Protein AF-A0A1V6NKF8-F1 (afdb_monomer_lite)

Radius of gyration: 18.72 Å; chains: 1; bounding box: 40×49×53 Å

Secondary structure (DSSP, 8-state):
--SSSEEEE-SS--SSPPSEETTEEEEEE-TT----------TTEETTSPPS-TT----TT-PPPHHHHHHHHHHHTTT--EEEEEE-SSEEEEEE-TTSS----TT-EESEETTEEEEEE-SSS-GGGGG-------PPP-PPPPPP-EEPPGGGPPTT-EEEEEETTTEEEEEEEEEEEEE---SS-S---GGGSEEEEEEEEES--HHHHHHSTT-EEEETTT-EEEEE--EE-SSEEEEE--HHHHHTT----

pLDDT: mean 80.47, std 14.4, range [32.38, 97.94]

Structure (mmCIF, N/CA/C/O backbone):
data_AF-A0A1V6NKF8-F1
#
_entry.id   AF-A0A1V6NKF8-F1
#
loop_
_atom_site.group_PDB
_atom_site.id
_atom_site.type_symbol
_atom_site.label_atom_id
_atom_site.label_alt_id
_atom_site.label_comp_id
_atom_site.label_asym_id
_atom_site.label_entity_id
_atom_site.label_seq_id
_atom_site.pdbx_PDB_ins_code
_atom_site.Cartn_x
_atom_site.Cartn_y
_atom_site.Cartn_z
_atom_site.occupancy
_atom_site.B_iso_or_equiv
_atom_site.auth_seq_id
_atom_site.auth_comp_id
_atom_site.auth_asym_id
_atom_site.auth_atom_id
_atom_site.pdbx_PDB_model_num
ATOM 1 N N . MET A 1 1 ? -0.397 16.049 -2.433 1.00 48.12 1 MET A N 1
ATOM 2 C CA . MET A 1 1 ? -1.574 15.558 -1.706 1.00 48.12 1 MET A CA 1
ATOM 3 C C . MET A 1 1 ? -2.174 14.403 -2.475 1.00 48.12 1 MET A C 1
ATOM 5 O O . MET A 1 1 ? -2.724 14.597 -3.555 1.00 48.12 1 MET A O 1
ATOM 9 N N . ALA A 1 2 ? -2.016 13.206 -1.923 1.00 54.78 2 ALA A N 1
ATOM 10 C CA . ALA A 1 2 ? -2.443 11.909 -2.429 1.00 54.78 2 ALA A CA 1
ATOM 11 C C . ALA A 1 2 ? -3.977 11.773 -2.502 1.00 54.78 2 ALA A C 1
ATOM 13 O O . ALA A 1 2 ? -4.488 10.791 -3.045 1.00 54.78 2 ALA A O 1
ATOM 14 N N . GLY A 1 3 ? -4.702 12.785 -2.009 1.00 64.25 3 GLY A N 1
ATOM 15 C CA . GLY A 1 3 ? -6.136 12.978 -2.209 1.00 64.25 3 GLY A CA 1
ATOM 16 C C . GLY A 1 3 ? -7.023 12.109 -1.323 1.00 64.25 3 GLY A C 1
ATOM 17 O O . GLY A 1 3 ? -8.233 12.142 -1.497 1.00 64.25 3 GLY A O 1
ATOM 18 N N . TRP A 1 4 ? -6.444 11.344 -0.391 1.00 72.50 4 TRP A N 1
ATOM 19 C CA . TRP A 1 4 ? -7.178 10.387 0.443 1.00 72.50 4 TRP A CA 1
ATOM 20 C C . TRP A 1 4 ? -7.442 10.876 1.877 1.00 72.50 4 TRP A C 1
ATOM 22 O O . TRP A 1 4 ? -8.299 10.319 2.550 1.00 72.50 4 TRP A O 1
ATOM 32 N N . TYR A 1 5 ? -6.787 11.954 2.319 1.00 75.38 5 TYR A N 1
ATOM 33 C CA . TYR A 1 5 ? -7.021 12.609 3.611 1.00 75.38 5 TYR A CA 1
ATOM 34 C C . TYR A 1 5 ? -6.987 14.137 3.472 1.00 75.38 5 TYR A C 1
ATOM 36 O O . TYR A 1 5 ? -6.452 14.676 2.498 1.00 75.38 5 TYR A O 1
ATOM 44 N N . LEU A 1 6 ? -7.574 14.828 4.445 1.00 77.06 6 LEU A N 1
ATOM 45 C CA . LEU A 1 6 ? -7.495 16.271 4.633 1.00 77.06 6 LEU A CA 1
ATOM 46 C C . LEU A 1 6 ? -6.369 16.578 5.614 1.00 77.06 6 LEU A C 1
ATOM 48 O O . LEU A 1 6 ? -6.359 16.039 6.715 1.00 77.06 6 LEU A O 1
ATOM 52 N N . CYS A 1 7 ? -5.450 17.463 5.239 1.00 78.19 7 CYS A N 1
ATOM 53 C CA . CYS A 1 7 ? -4.499 18.049 6.176 1.00 78.19 7 CYS A CA 1
ATOM 54 C C . CYS A 1 7 ? -5.027 19.413 6.637 1.00 78.19 7 CYS A C 1
ATOM 56 O O . CYS A 1 7 ? -5.311 20.274 5.803 1.00 78.19 7 CYS A O 1
ATOM 58 N N . ILE A 1 8 ? -5.187 19.603 7.945 1.00 79.00 8 ILE A N 1
ATOM 59 C CA . ILE A 1 8 ? -5.729 20.817 8.558 1.00 79.00 8 ILE A CA 1
ATOM 60 C C . ILE A 1 8 ? -4.664 21.427 9.469 1.00 79.00 8 ILE A C 1
ATOM 62 O O . ILE A 1 8 ? -4.382 20.917 10.551 1.00 79.00 8 ILE A O 1
ATOM 66 N N . GLU A 1 9 ? -4.091 22.551 9.054 1.00 83.44 9 GLU A N 1
ATOM 67 C CA . GLU A 1 9 ? -3.138 23.295 9.877 1.00 83.44 9 GLU A CA 1
ATOM 68 C C . GLU A 1 9 ? -3.867 24.087 10.970 1.00 83.44 9 GLU A C 1
ATOM 70 O O . GLU A 1 9 ? -4.694 24.958 10.690 1.00 83.44 9 GLU A O 1
ATOM 75 N N . THR A 1 10 ? -3.574 23.796 12.235 1.00 80.25 10 THR A N 1
ATOM 76 C CA . THR A 1 10 ? -4.113 24.526 13.384 1.00 80.25 10 THR A CA 1
ATOM 77 C C . THR A 1 10 ? -3.259 24.312 14.630 1.00 80.25 10 THR A C 1
ATOM 79 O O . THR A 1 10 ? -2.828 23.205 14.939 1.00 80.25 10 THR A O 1
ATOM 82 N N . ASN A 1 11 ? -3.062 25.378 15.409 1.00 81.00 11 ASN A N 1
ATOM 83 C CA . ASN A 1 11 ? -2.472 25.272 16.748 1.00 81.00 11 ASN A CA 1
ATOM 84 C C . ASN A 1 11 ? -3.512 24.910 17.822 1.00 81.00 11 ASN A C 1
ATOM 86 O O . ASN A 1 11 ? -3.139 24.607 18.950 1.00 81.00 11 ASN A O 1
ATOM 90 N N . ASN A 1 12 ? -4.802 24.938 17.473 1.00 78.94 12 ASN A N 1
ATOM 91 C CA . ASN A 1 12 ? -5.927 24.667 18.366 1.00 78.94 12 ASN A CA 1
ATOM 92 C C . ASN A 1 12 ? -6.877 23.665 17.688 1.00 78.94 12 ASN A C 1
ATOM 94 O O . ASN A 1 12 ? -7.919 24.068 17.160 1.00 78.94 12 ASN A O 1
ATOM 98 N N . PRO A 1 13 ? -6.504 22.377 17.589 1.00 74.06 13 PRO A N 1
ATOM 99 C CA . PRO A 1 13 ? -7.400 21.376 17.029 1.00 74.06 13 PRO A CA 1
ATOM 100 C C . PRO A 1 13 ? -8.634 21.176 17.937 1.00 74.06 13 PRO A C 1
ATOM 102 O O . PRO A 1 13 ? -8.544 21.431 19.141 1.00 74.06 13 PRO A O 1
ATOM 105 N N . PRO A 1 14 ? -9.784 20.731 17.390 1.00 69.75 14 PRO A N 1
ATOM 106 C CA . PRO A 1 14 ? -10.966 20.395 18.191 1.00 69.75 14 PRO A CA 1
ATOM 107 C C . PRO A 1 14 ? -10.645 19.357 19.278 1.00 69.75 14 PRO A C 1
ATOM 109 O O . PRO A 1 14 ? -9.742 18.548 19.089 1.00 69.75 14 PRO A O 1
ATOM 112 N N . ASN A 1 15 ? -11.388 19.351 20.389 1.00 63.47 15 ASN A N 1
ATOM 113 C CA . ASN A 1 15 ? -11.246 18.347 21.448 1.00 63.47 15 ASN A CA 1
ATOM 114 C C . ASN A 1 15 ? -12.615 17.697 21.765 1.00 63.47 15 ASN A C 1
ATOM 116 O O . ASN A 1 15 ? -13.507 18.428 22.207 1.00 63.47 15 ASN A O 1
ATOM 120 N N . PRO A 1 16 ? -12.801 16.377 21.542 1.00 64.75 16 PRO A N 1
ATOM 121 C CA . PRO A 1 16 ? -11.828 15.445 20.966 1.00 64.75 16 PRO A CA 1
ATOM 122 C C . PRO A 1 16 ? -11.545 15.768 19.497 1.00 64.75 16 PRO A C 1
ATOM 124 O O . PRO A 1 16 ? -12.352 16.401 18.810 1.00 64.75 16 PRO A O 1
ATOM 127 N N . VAL A 1 17 ? -10.378 15.354 19.006 1.00 65.69 17 VAL A N 1
ATOM 128 C CA . VAL A 1 17 ? -10.021 15.618 17.615 1.00 65.69 17 VAL A CA 1
ATOM 129 C C . VAL A 1 17 ? -10.768 14.636 16.717 1.00 65.69 17 VAL A C 1
ATOM 131 O O . VAL A 1 17 ? -10.588 13.430 16.882 1.00 65.69 17 VAL A O 1
ATOM 134 N N . PRO A 1 18 ? -11.575 15.103 15.750 1.00 68.31 18 PRO A N 1
ATOM 135 C CA . PRO A 1 18 ? -12.275 14.189 14.866 1.00 68.31 18 PRO A CA 1
ATOM 136 C C . PRO A 1 18 ? -11.298 13.421 13.965 1.00 68.31 18 PRO A C 1
ATOM 138 O O . PRO A 1 18 ? -10.383 14.004 13.382 1.00 68.31 18 PRO A O 1
ATOM 141 N N . LEU A 1 19 ? -11.551 12.119 13.802 1.00 68.44 19 LEU A N 1
ATOM 142 C CA . LEU A 1 19 ? -10.849 11.257 12.843 1.00 68.44 19 LEU A CA 1
ATOM 143 C C . LEU A 1 19 ? -11.202 11.603 11.391 1.00 68.44 19 LEU A C 1
ATOM 145 O O . LEU A 1 19 ? -10.404 11.390 10.478 1.00 68.44 19 LEU A O 1
ATOM 149 N N . THR A 1 20 ? -12.400 12.154 11.170 1.00 74.69 20 THR A N 1
ATOM 150 C CA . THR A 1 20 ? -12.888 12.537 9.845 1.00 74.69 20 THR A CA 1
ATOM 151 C C . THR A 1 20 ? -13.506 13.931 9.838 1.00 74.69 20 THR A C 1
ATOM 153 O O . THR A 1 20 ? -14.146 14.360 10.795 1.00 74.69 20 THR A O 1
ATOM 156 N N . VAL A 1 21 ? -13.349 14.645 8.725 1.00 76.44 21 VAL A N 1
ATOM 157 C CA . VAL A 1 21 ? -14.051 15.902 8.443 1.00 76.44 21 VAL A CA 1
ATOM 158 C C . VAL A 1 21 ? -14.754 15.734 7.103 1.00 76.44 21 VAL A C 1
ATOM 160 O O . VAL A 1 21 ? -14.117 15.434 6.099 1.00 76.44 21 VAL A O 1
ATOM 163 N N . GLY A 1 22 ? -16.084 15.862 7.092 1.00 78.31 22 GLY A N 1
ATOM 164 C CA . GLY A 1 22 ? -16.880 15.631 5.881 1.00 78.31 22 GLY A CA 1
ATOM 165 C C . GLY A 1 22 ? -16.725 14.215 5.312 1.00 78.31 22 GLY A C 1
ATOM 166 O O . GLY A 1 22 ? -16.630 14.061 4.100 1.00 78.31 22 GLY A O 1
ATOM 167 N N . CYS A 1 23 ? -16.652 13.200 6.183 1.00 72.44 23 CYS A N 1
ATOM 168 C CA . CYS A 1 23 ? -16.429 11.790 5.826 1.00 72.44 23 CYS A CA 1
ATOM 169 C C . CYS A 1 23 ? -15.066 11.483 5.177 1.00 72.44 23 CYS A C 1
ATOM 171 O O . CYS A 1 23 ? -14.863 10.373 4.693 1.00 72.44 23 CYS A O 1
ATOM 173 N N . GLN A 1 24 ? -14.120 12.424 5.195 1.00 73.75 24 GLN A N 1
ATOM 174 C CA . GLN A 1 24 ? -12.750 12.200 4.745 1.00 73.75 24 GLN A CA 1
ATOM 175 C C . GLN A 1 24 ? -11.812 12.112 5.957 1.00 73.75 24 GLN A C 1
ATOM 177 O O . GLN A 1 24 ? -11.960 12.932 6.869 1.00 73.75 24 GLN A O 1
ATOM 182 N N . PRO A 1 25 ? -10.853 11.164 5.994 1.00 74.06 25 PRO A N 1
ATOM 183 C CA . PRO A 1 25 ? -9.836 11.111 7.041 1.00 74.06 25 PRO A CA 1
ATOM 184 C C . PRO A 1 25 ? -9.158 12.468 7.212 1.00 74.06 25 PRO A C 1
ATOM 186 O O . PRO A 1 25 ? -8.805 13.106 6.219 1.00 74.06 25 PRO A O 1
ATOM 189 N N . ALA A 1 26 ? -9.001 12.926 8.449 1.00 75.62 26 ALA A N 1
ATOM 190 C CA . ALA A 1 26 ? -8.419 14.225 8.750 1.00 75.62 26 ALA A CA 1
ATOM 191 C C . ALA A 1 26 ? -7.151 14.070 9.593 1.00 75.62 26 ALA A C 1
ATOM 193 O O . AL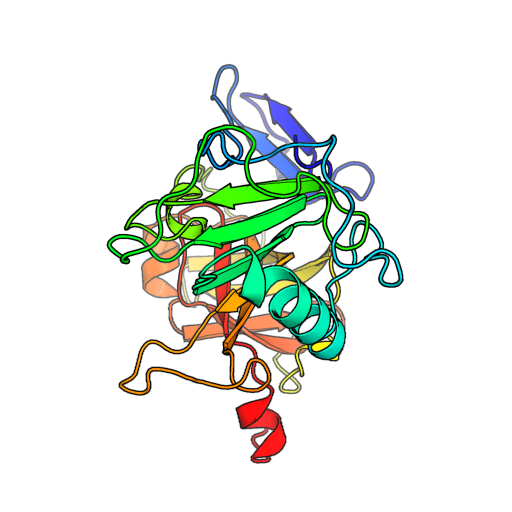A A 1 26 ? -7.140 13.443 10.654 1.00 75.62 26 ALA A O 1
ATOM 194 N N . ILE A 1 27 ? -6.077 14.690 9.122 1.00 74.50 27 ILE A N 1
ATOM 195 C CA . ILE A 1 27 ? -4.830 14.881 9.849 1.00 74.50 27 ILE A CA 1
ATOM 196 C C . ILE A 1 27 ? -4.759 16.360 10.194 1.00 74.50 27 ILE A C 1
ATOM 198 O O . ILE A 1 27 ? -4.983 17.220 9.349 1.00 74.50 27 ILE A O 1
ATOM 202 N N . PHE A 1 28 ? -4.467 16.665 11.449 1.00 73.38 28 PHE A N 1
ATOM 203 C CA . PHE A 1 28 ? -4.311 18.037 11.905 1.00 73.38 28 PHE A CA 1
ATOM 204 C C . PHE A 1 28 ? -2.867 18.229 12.339 1.00 73.38 28 PHE A C 1
ATOM 206 O O . PHE A 1 28 ? -2.361 17.431 13.128 1.00 73.38 28 PHE A O 1
ATOM 213 N N . VAL A 1 29 ? -2.240 19.293 11.865 1.00 76.50 29 VAL A N 1
ATOM 214 C CA . VAL A 1 29 ? -0.824 19.589 12.116 1.00 76.50 29 VAL A CA 1
ATOM 215 C C . VAL A 1 29 ? -0.671 21.013 12.623 1.00 76.50 29 VAL A C 1
ATOM 217 O O . VAL A 1 29 ? -1.583 21.829 12.460 1.00 76.50 29 VAL A O 1
ATOM 220 N N . ARG A 1 30 ? 0.452 21.335 13.266 1.00 75.25 30 ARG A N 1
ATOM 221 C CA . ARG A 1 30 ? 0.692 22.707 13.729 1.00 75.25 30 ARG A CA 1
ATOM 222 C C . ARG A 1 30 ? 0.866 23.649 12.544 1.00 75.25 30 ARG A C 1
ATOM 224 O O . ARG A 1 30 ? 1.244 23.251 11.446 1.00 75.25 30 ARG A O 1
ATOM 231 N N . ILE A 1 31 ? 0.610 24.932 12.778 1.00 76.75 31 ILE A N 1
ATOM 232 C CA . ILE A 1 31 ? 0.815 25.950 11.743 1.00 76.75 31 ILE A CA 1
ATOM 233 C C . ILE A 1 31 ? 2.299 25.971 11.355 1.00 76.75 31 ILE A C 1
ATOM 235 O O . ILE A 1 31 ? 3.166 26.036 12.231 1.00 76.75 31 ILE A O 1
ATOM 239 N N . ASN A 1 32 ? 2.574 25.964 10.047 1.00 75.69 32 ASN A N 1
ATOM 240 C CA . ASN A 1 32 ? 3.916 25.867 9.452 1.00 75.69 32 ASN A CA 1
ATOM 241 C C . ASN A 1 32 ? 4.631 24.519 9.662 1.00 75.69 32 ASN A C 1
ATOM 243 O O . ASN A 1 32 ? 5.812 24.395 9.324 1.00 75.69 32 ASN A O 1
ATOM 247 N N . GLU A 1 33 ? 3.953 23.507 10.202 1.00 74.44 33 GLU A N 1
ATOM 248 C CA . GLU A 1 33 ? 4.485 22.151 10.224 1.00 74.44 33 GLU A CA 1
ATOM 249 C C . GLU A 1 33 ? 4.427 21.573 8.808 1.00 74.44 33 GLU A C 1
ATOM 251 O O . GLU A 1 33 ? 3.371 21.499 8.181 1.00 74.44 33 GLU A O 1
ATOM 256 N N . THR A 1 34 ? 5.584 21.203 8.260 1.00 63.91 34 THR A N 1
ATOM 257 C CA . THR A 1 34 ? 5.636 20.705 6.885 1.00 63.91 34 THR A CA 1
ATOM 258 C C . THR A 1 34 ? 5.206 19.243 6.847 1.00 63.91 34 THR A C 1
ATOM 260 O O . THR A 1 34 ? 5.968 18.355 7.220 1.00 63.91 34 THR A O 1
ATOM 263 N N . VAL A 1 35 ? 4.009 18.987 6.322 1.00 63.41 35 VAL A N 1
ATOM 264 C CA . VAL A 1 35 ? 3.555 17.635 5.974 1.00 63.41 35 VAL A CA 1
ATOM 265 C C . VAL A 1 35 ? 4.116 17.270 4.608 1.00 63.41 35 VAL A C 1
ATOM 267 O O . VAL A 1 35 ? 3.580 17.662 3.569 1.00 63.41 35 VAL A O 1
ATOM 270 N N . LEU A 1 36 ? 5.233 16.544 4.598 1.00 62.97 36 LEU A N 1
ATOM 271 C CA . LEU A 1 36 ? 5.776 15.981 3.368 1.00 62.97 36 LEU A CA 1
ATOM 272 C C . LEU A 1 36 ? 5.162 14.609 3.137 1.00 62.97 36 LEU A C 1
ATOM 274 O O . LEU A 1 36 ? 5.493 13.647 3.822 1.00 62.97 36 LEU A O 1
ATOM 278 N N . GLU A 1 37 ? 4.304 14.510 2.125 1.00 65.94 37 GLU A N 1
ATOM 279 C CA . GLU A 1 37 ? 3.943 13.196 1.618 1.00 65.94 37 GLU A CA 1
ATOM 280 C C . GLU A 1 37 ? 5.189 12.518 1.034 1.00 65.94 37 GLU A C 1
ATOM 282 O O . GLU A 1 37 ? 5.900 13.128 0.222 1.00 65.94 37 GLU A O 1
ATOM 287 N N . PRO A 1 38 ? 5.447 11.257 1.404 1.00 67.31 38 PRO A N 1
ATOM 288 C CA . PRO A 1 38 ? 6.530 10.484 0.828 1.00 67.31 38 PRO A CA 1
ATOM 289 C C . PRO A 1 38 ? 6.274 10.358 -0.676 1.00 67.31 38 PRO A C 1
ATOM 291 O O . PRO A 1 38 ? 5.244 9.851 -1.120 1.00 67.31 38 PRO A O 1
ATOM 294 N N . CYS A 1 39 ? 7.204 10.868 -1.480 1.00 76.12 39 CYS A N 1
ATOM 295 C CA . CYS A 1 39 ? 7.147 10.797 -2.933 1.00 76.12 39 CYS A CA 1
ATOM 296 C C . CYS A 1 39 ? 8.492 10.277 -3.446 1.00 76.12 39 CYS A C 1
ATOM 298 O O . CYS A 1 39 ? 9.529 10.869 -3.118 1.00 76.12 39 CYS A O 1
ATOM 300 N N . PRO A 1 40 ? 8.511 9.191 -4.240 1.00 84.62 40 PRO A N 1
ATOM 301 C CA . PRO A 1 40 ? 9.747 8.684 -4.807 1.00 84.62 40 PRO A CA 1
ATOM 302 C C . PRO A 1 40 ? 10.433 9.742 -5.675 1.00 84.62 40 PRO A C 1
ATOM 304 O O . PRO A 1 40 ? 9.805 10.397 -6.508 1.00 84.62 40 PRO A O 1
ATOM 307 N N . LYS A 1 41 ? 11.747 9.899 -5.499 1.00 84.94 41 LYS A N 1
ATOM 308 C CA . LYS A 1 41 ? 12.536 10.932 -6.190 1.00 84.94 41 LYS A CA 1
ATOM 309 C C . LYS A 1 41 ? 13.133 10.455 -7.517 1.00 84.94 41 LYS A C 1
ATOM 311 O O . LYS A 1 41 ? 13.712 11.263 -8.246 1.00 84.94 41 LYS A O 1
ATOM 316 N N . ALA A 1 42 ? 13.023 9.163 -7.843 1.00 90.69 42 ALA A N 1
ATOM 317 C CA . ALA A 1 42 ? 13.709 8.605 -9.001 1.00 90.69 42 ALA A CA 1
ATOM 318 C C . ALA A 1 42 ? 13.120 9.157 -10.316 1.00 90.69 42 ALA A C 1
ATOM 320 O O . ALA A 1 42 ? 11.914 9.056 -10.563 1.00 90.69 42 ALA A O 1
ATOM 321 N N . PRO A 1 43 ? 13.946 9.706 -11.225 1.00 94.19 43 PRO A N 1
ATOM 322 C CA . PRO A 1 43 ? 13.458 10.432 -12.393 1.00 94.19 43 PRO A CA 1
ATOM 323 C C . PRO A 1 43 ? 13.187 9.508 -13.597 1.00 94.19 43 PRO A C 1
ATOM 325 O O . PRO A 1 43 ? 13.335 9.924 -14.750 1.00 94.19 43 PRO A O 1
ATOM 328 N N . TYR A 1 44 ? 12.830 8.244 -13.353 1.00 96.62 44 TYR A N 1
ATOM 329 C CA . TYR A 1 44 ? 12.648 7.224 -14.395 1.00 96.62 44 TYR A CA 1
ATOM 330 C C . TYR A 1 44 ? 11.289 7.300 -15.085 1.00 96.62 44 TYR A C 1
ATOM 332 O O . TYR A 1 44 ? 11.164 6.848 -16.219 1.00 96.62 44 TYR A O 1
ATOM 340 N N . LEU A 1 45 ? 10.298 7.913 -14.435 1.00 94.88 45 LEU A N 1
ATOM 341 C CA . LEU A 1 45 ? 8.933 8.017 -14.944 1.00 94.88 45 LEU A CA 1
ATOM 342 C C . LEU A 1 45 ? 8.858 8.782 -16.277 1.00 94.88 45 LEU A C 1
ATOM 344 O O . LEU A 1 45 ? 9.409 9.877 -16.424 1.00 94.88 45 LEU A O 1
ATOM 348 N N . ASN A 1 46 ? 8.130 8.227 -17.243 1.00 96.19 46 ASN A N 1
ATOM 349 C CA . ASN A 1 46 ? 7.852 8.855 -18.529 1.00 96.19 46 ASN A CA 1
ATOM 350 C C . ASN A 1 46 ? 6.378 8.684 -18.917 1.00 96.19 46 ASN A C 1
ATOM 352 O O . ASN A 1 46 ? 5.983 7.606 -19.362 1.00 96.19 46 ASN A O 1
ATOM 356 N N . PRO A 1 47 ? 5.556 9.742 -18.825 1.00 92.06 47 PRO A N 1
ATOM 357 C CA . PRO A 1 47 ? 4.127 9.657 -19.130 1.00 92.06 47 PRO A CA 1
ATOM 358 C C . PRO A 1 47 ? 3.825 9.471 -20.626 1.00 92.06 47 PRO A C 1
ATOM 360 O O . PRO A 1 47 ? 2.664 9.345 -20.994 1.00 92.06 47 PRO A O 1
ATOM 363 N N . ARG A 1 48 ? 4.841 9.505 -21.501 1.00 94.88 48 ARG A N 1
ATOM 364 C CA . ARG A 1 48 ? 4.678 9.306 -22.951 1.00 94.88 48 ARG A CA 1
ATOM 365 C C . ARG A 1 48 ? 4.870 7.858 -23.387 1.00 94.88 48 ARG A C 1
ATOM 367 O O . ARG A 1 48 ? 4.533 7.537 -24.522 1.00 94.88 48 ARG A O 1
ATOM 374 N N . LEU A 1 49 ? 5.463 7.019 -22.538 1.00 96.88 49 LEU A N 1
ATOM 375 C CA . LEU A 1 49 ? 5.559 5.594 -22.829 1.00 96.88 49 LEU A CA 1
ATOM 376 C C . LEU A 1 49 ? 4.169 4.958 -22.700 1.00 96.88 49 LEU A C 1
ATOM 378 O O . LEU A 1 49 ? 3.388 5.398 -21.851 1.00 96.88 49 LEU A O 1
ATOM 382 N N . PRO A 1 50 ? 3.848 3.960 -23.541 1.00 96.69 50 PRO A N 1
ATOM 383 C CA . PRO A 1 50 ? 2.567 3.275 -23.465 1.00 96.69 50 PRO A CA 1
ATOM 384 C C . PRO A 1 50 ? 2.399 2.595 -22.105 1.00 96.69 50 PRO A C 1
ATOM 386 O O . PRO A 1 50 ? 3.373 2.127 -21.511 1.00 96.69 50 PRO A O 1
ATOM 389 N N . ASP A 1 51 ? 1.152 2.530 -21.638 1.00 97.44 51 ASP A N 1
ATOM 390 C CA . ASP A 1 51 ? 0.793 1.716 -20.479 1.00 97.44 51 ASP A CA 1
ATOM 391 C C . ASP A 1 51 ? 1.084 0.243 -20.815 1.00 97.44 51 ASP A C 1
ATOM 393 O O . ASP A 1 51 ? 0.558 -0.249 -21.819 1.00 97.44 51 ASP A O 1
ATOM 397 N N . PRO A 1 52 ? 1.923 -0.464 -20.036 1.00 96.94 52 PRO A N 1
ATOM 398 C CA . PRO A 1 52 ? 2.227 -1.869 -20.288 1.00 96.94 52 PRO A CA 1
ATOM 399 C C . PRO A 1 52 ? 1.036 -2.798 -19.986 1.00 96.94 52 PRO A C 1
ATOM 401 O O . PRO A 1 52 ? 1.035 -3.941 -20.434 1.00 96.94 52 PRO A O 1
ATOM 404 N N . CYS A 1 53 ? 0.012 -2.322 -19.267 1.00 95.12 53 CYS A N 1
ATOM 405 C CA . CYS A 1 53 ? -1.200 -3.061 -18.901 1.00 95.12 53 CYS A CA 1
ATOM 406 C C . CYS A 1 53 ? -2.482 -2.350 -19.386 1.00 95.12 53 CYS A C 1
ATOM 408 O O . CYS A 1 53 ? -3.365 -2.075 -18.574 1.00 95.12 53 CYS A O 1
ATOM 410 N N . PRO A 1 54 ? -2.664 -2.059 -20.687 1.00 93.75 54 PRO A N 1
ATOM 411 C CA . PRO A 1 54 ? -3.765 -1.203 -21.146 1.00 93.75 54 PRO A CA 1
ATOM 412 C C . PRO A 1 54 ? -5.161 -1.823 -20.946 1.00 93.75 54 PRO A C 1
ATOM 414 O O . PRO A 1 54 ? -6.168 -1.112 -20.975 1.00 93.75 54 PRO A O 1
ATOM 417 N N . HIS A 1 55 ? -5.228 -3.145 -20.766 1.00 94.12 55 HIS A N 1
ATOM 418 C CA . HIS A 1 55 ? -6.463 -3.898 -20.538 1.00 94.12 55 HIS A CA 1
ATOM 419 C C . HIS A 1 55 ? -6.886 -3.939 -19.066 1.00 94.12 55 HIS A C 1
ATOM 421 O O . HIS A 1 55 ? -8.056 -4.188 -18.784 1.00 94.12 55 HIS A O 1
ATOM 427 N N . LEU A 1 56 ? -5.960 -3.675 -18.142 1.00 95.00 56 LEU A N 1
ATOM 428 C CA . LEU A 1 56 ? -6.237 -3.606 -16.715 1.00 95.00 56 LEU A CA 1
ATOM 429 C C . LEU A 1 56 ? -6.430 -2.141 -16.323 1.00 95.00 56 LEU A C 1
ATOM 431 O O . LEU A 1 56 ? -5.590 -1.292 -16.616 1.00 95.00 56 LEU A O 1
ATOM 435 N N . ARG A 1 57 ? -7.532 -1.830 -15.641 1.00 92.69 57 ARG A N 1
ATOM 436 C CA . ARG A 1 57 ? -7.752 -0.500 -15.065 1.00 92.69 57 ARG A CA 1
ATOM 437 C C . ARG A 1 57 ? -8.038 -0.631 -13.590 1.00 92.69 57 ARG A C 1
ATOM 439 O O . ARG A 1 57 ? -9.108 -1.094 -13.219 1.00 92.69 57 ARG A O 1
ATOM 446 N N . LEU A 1 58 ? -7.095 -0.176 -12.776 1.00 91.31 58 LEU A N 1
ATOM 447 C CA . LEU A 1 58 ? -7.242 -0.178 -11.328 1.00 91.31 58 LEU A CA 1
ATOM 448 C C . LEU A 1 58 ? -8.063 1.044 -10.888 1.00 91.31 58 LEU A C 1
ATOM 450 O O . LEU A 1 58 ? -7.560 2.171 -11.014 1.00 91.31 58 LEU A O 1
ATOM 454 N N . PRO A 1 59 ? -9.285 0.866 -10.351 1.00 87.75 59 PRO A N 1
ATOM 455 C CA . PRO A 1 59 ? -10.125 1.977 -9.907 1.00 87.75 59 PRO A CA 1
ATOM 456 C C . PRO A 1 59 ? -9.431 2.792 -8.820 1.00 87.75 59 PRO A C 1
ATOM 458 O O . PRO A 1 59 ? -8.636 2.255 -8.060 1.00 87.75 59 PRO A O 1
ATOM 461 N N . ARG A 1 60 ? -9.683 4.098 -8.724 1.00 83.75 60 ARG A N 1
ATOM 462 C CA . ARG A 1 60 ? -9.122 4.888 -7.612 1.00 83.75 60 ARG A CA 1
ATOM 463 C C . ARG A 1 60 ? -9.754 4.450 -6.297 1.00 83.75 60 ARG A C 1
ATOM 465 O O . ARG A 1 60 ? -10.921 4.088 -6.295 1.00 83.75 60 ARG A O 1
ATOM 472 N N . MET A 1 61 ? -9.007 4.566 -5.197 1.00 82.44 61 MET A N 1
ATOM 473 C CA . MET A 1 61 ? -9.497 4.217 -3.852 1.00 82.44 61 MET A CA 1
ATOM 474 C C . MET A 1 61 ? -9.951 2.751 -3.711 1.00 82.44 61 MET A C 1
ATOM 476 O O . MET A 1 61 ? -10.745 2.449 -2.832 1.00 82.44 61 MET A O 1
ATOM 480 N N . GLU A 1 62 ? -9.449 1.841 -4.546 1.00 88.00 62 GLU A N 1
ATOM 481 C CA . GLU A 1 62 ? -9.688 0.401 -4.415 1.00 88.00 62 GLU A CA 1
ATOM 482 C C . GLU A 1 62 ? -8.358 -0.347 -4.321 1.00 88.00 62 GLU A C 1
ATOM 484 O O . GLU A 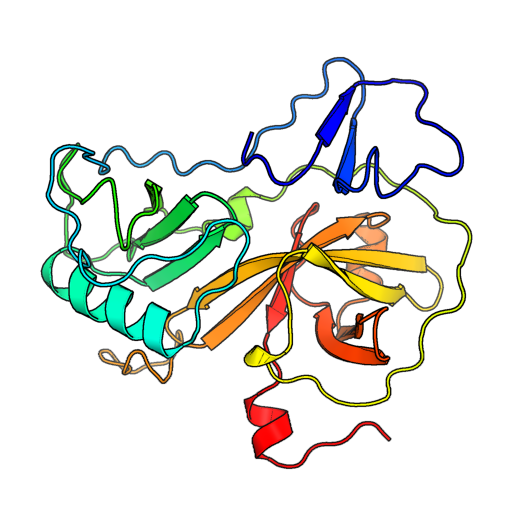1 62 ? -7.359 0.031 -4.956 1.00 88.00 62 GLU A O 1
ATOM 489 N N . PHE A 1 63 ? -8.337 -1.407 -3.516 1.00 89.19 63 PHE A N 1
ATOM 490 C CA . PHE A 1 63 ? -7.185 -2.292 -3.437 1.00 89.19 63 PHE A CA 1
ATOM 491 C C . PHE A 1 63 ? -7.168 -3.252 -4.623 1.00 89.19 63 PHE A C 1
ATOM 493 O O . PHE A 1 63 ? -8.209 -3.807 -4.967 1.00 89.19 63 PHE A O 1
ATOM 500 N N . PRO A 1 64 ? -6.001 -3.461 -5.255 1.00 92.00 64 PRO A N 1
ATOM 501 C CA . PRO A 1 64 ? -5.884 -4.473 -6.291 1.00 92.00 64 PRO A CA 1
ATOM 502 C C . PRO A 1 64 ? -6.016 -5.876 -5.690 1.00 92.00 64 PRO A C 1
ATOM 504 O O . PRO A 1 64 ? -5.561 -6.161 -4.569 1.00 92.00 64 PRO A O 1
ATOM 507 N N . THR A 1 65 ? -6.580 -6.773 -6.486 1.00 91.38 65 THR A N 1
ATOM 508 C CA . THR A 1 65 ? -6.528 -8.207 -6.214 1.00 91.38 65 THR A CA 1
ATOM 509 C C . THR A 1 65 ? -5.121 -8.748 -6.462 1.00 91.38 65 THR A C 1
ATOM 511 O O . THR A 1 65 ? -4.275 -8.104 -7.089 1.00 91.38 65 THR A O 1
ATOM 514 N N . ASP A 1 66 ? -4.858 -9.966 -6.003 1.00 90.56 66 ASP A N 1
ATOM 515 C CA . ASP A 1 66 ? -3.561 -10.605 -6.241 1.00 90.56 66 ASP A CA 1
ATOM 516 C C . ASP A 1 66 ? -3.368 -10.917 -7.735 1.00 90.56 66 ASP A C 1
ATOM 518 O O . ASP A 1 66 ? -2.266 -10.785 -8.264 1.00 90.56 66 ASP A O 1
ATOM 522 N N . THR A 1 67 ? -4.460 -11.209 -8.454 1.00 93.19 67 THR A N 1
ATOM 523 C CA . THR A 1 67 ? -4.452 -11.382 -9.918 1.00 93.19 67 THR A CA 1
ATOM 524 C C . THR A 1 67 ? -4.086 -10.084 -10.642 1.00 93.19 67 THR A C 1
ATOM 526 O O . THR A 1 67 ? -3.306 -10.104 -11.601 1.00 93.19 67 THR A O 1
ATOM 529 N N . ASP A 1 68 ? -4.590 -8.942 -10.166 1.00 94.88 68 ASP A N 1
ATOM 530 C CA . ASP A 1 68 ? -4.220 -7.634 -10.711 1.00 94.88 68 ASP A CA 1
ATOM 531 C C . ASP A 1 68 ? -2.728 -7.351 -10.502 1.00 94.88 68 ASP A C 1
ATOM 533 O O . ASP A 1 68 ? -2.041 -6.909 -11.427 1.00 94.88 68 ASP A O 1
ATOM 537 N N . ASN A 1 69 ? -2.209 -7.644 -9.305 1.00 95.25 69 ASN A N 1
ATOM 538 C CA . ASN A 1 69 ? -0.792 -7.472 -8.990 1.00 95.25 69 ASN A CA 1
ATOM 539 C C . ASN A 1 69 ? 0.105 -8.365 -9.859 1.00 95.25 69 ASN A C 1
ATOM 541 O O . ASN A 1 69 ? 1.083 -7.877 -10.425 1.00 95.25 69 ASN A O 1
ATOM 545 N N . ILE A 1 70 ? -0.252 -9.641 -10.039 1.00 95.62 70 ILE A N 1
ATOM 546 C CA . ILE A 1 70 ? 0.476 -10.556 -10.934 1.00 95.62 70 ILE A CA 1
ATOM 547 C C . ILE A 1 70 ? 0.499 -10.003 -12.363 1.00 95.62 70 ILE A C 1
ATOM 549 O O . ILE A 1 70 ? 1.555 -9.973 -12.993 1.00 95.62 70 ILE A O 1
ATOM 553 N N . THR A 1 71 ? -0.636 -9.501 -12.857 1.00 96.62 71 THR A N 1
ATOM 554 C CA . THR A 1 71 ? -0.734 -8.904 -14.199 1.00 96.62 71 THR A CA 1
ATOM 555 C C . THR A 1 71 ? 0.203 -7.702 -14.352 1.00 96.62 71 THR A C 1
ATOM 557 O O . THR A 1 71 ? 0.931 -7.603 -15.343 1.00 96.62 71 THR A O 1
ATOM 560 N N . VAL A 1 72 ? 0.232 -6.813 -13.354 1.00 96.94 72 VAL A N 1
ATOM 561 C CA . VAL A 1 72 ? 1.143 -5.657 -13.321 1.00 96.94 72 VAL A CA 1
ATOM 562 C C . VAL A 1 72 ? 2.608 -6.101 -13.310 1.00 96.94 72 VAL A C 1
ATOM 564 O O . VAL A 1 72 ? 3.417 -5.574 -14.078 1.00 96.94 72 VAL A O 1
ATOM 567 N N . LEU A 1 73 ? 2.958 -7.072 -12.467 1.00 96.19 73 LEU A N 1
ATOM 568 C CA . LEU A 1 73 ? 4.328 -7.561 -12.328 1.00 96.19 73 LEU A CA 1
ATOM 569 C C . LEU A 1 73 ? 4.829 -8.269 -13.592 1.00 96.19 73 LEU A C 1
ATOM 571 O O . LEU A 1 73 ? 5.949 -7.995 -14.024 1.00 96.19 73 LEU A O 1
ATOM 575 N N . GLU A 1 74 ? 4.007 -9.101 -14.238 1.00 96.19 74 GLU A N 1
ATOM 576 C CA . GLU A 1 74 ? 4.364 -9.747 -15.510 1.00 96.19 74 GLU A CA 1
ATOM 577 C C . GLU A 1 74 ? 4.603 -8.724 -16.626 1.00 96.19 74 GLU A C 1
ATOM 579 O O . GLU A 1 74 ? 5.579 -8.829 -17.374 1.00 96.19 74 GLU A O 1
ATOM 584 N N . ALA A 1 75 ? 3.778 -7.680 -16.708 1.00 96.75 75 ALA A N 1
ATOM 585 C CA . ALA A 1 75 ? 3.953 -6.633 -17.710 1.00 96.75 75 ALA A CA 1
ATOM 586 C C . ALA A 1 75 ? 5.195 -5.757 -17.460 1.00 96.75 75 ALA A C 1
ATOM 588 O O . ALA A 1 75 ? 5.810 -5.255 -18.406 1.00 96.75 75 ALA A O 1
ATOM 589 N N . LEU A 1 76 ? 5.587 -5.574 -16.195 1.00 96.19 76 LEU A N 1
ATOM 590 C CA . LEU A 1 76 ? 6.777 -4.806 -15.814 1.00 96.19 76 LEU A CA 1
ATOM 591 C C . LEU A 1 76 ? 8.073 -5.619 -15.868 1.00 96.19 76 LEU A C 1
ATOM 593 O O . LEU A 1 76 ? 9.135 -5.029 -16.069 1.00 96.19 76 LEU A O 1
ATOM 597 N N . LYS A 1 77 ? 8.009 -6.948 -15.753 1.00 94.25 77 LYS A N 1
ATOM 598 C CA . LYS A 1 77 ? 9.159 -7.866 -15.774 1.00 94.25 77 LYS A CA 1
ATOM 599 C C . LYS A 1 77 ? 10.184 -7.604 -16.894 1.00 94.25 77 LYS A C 1
ATOM 601 O O . LYS A 1 77 ? 11.377 -7.568 -16.588 1.00 94.25 77 LYS A O 1
ATOM 606 N N . PRO A 1 78 ? 9.810 -7.373 -18.173 1.00 94.62 78 PRO A N 1
ATOM 607 C CA . PRO A 1 78 ? 10.802 -7.057 -19.208 1.00 94.62 78 PRO A CA 1
ATOM 608 C C . PRO A 1 78 ? 11.421 -5.654 -19.055 1.00 94.62 78 PRO A C 1
ATOM 610 O O . PRO A 1 78 ? 12.537 -5.403 -19.525 1.00 94.62 78 PRO A O 1
ATOM 613 N N . LEU A 1 79 ? 10.725 -4.731 -18.389 1.00 95.88 79 LEU A N 1
ATOM 614 C CA . LEU A 1 79 ? 11.079 -3.313 -18.281 1.00 95.88 79 LEU A CA 1
ATOM 615 C C . LEU A 1 79 ? 11.906 -2.999 -17.030 1.00 95.88 79 LEU A C 1
ATOM 617 O O . LEU A 1 79 ? 12.768 -2.117 -17.077 1.00 95.88 79 LEU A O 1
ATOM 621 N N . ALA A 1 80 ? 11.669 -3.717 -15.934 1.00 94.81 80 ALA A N 1
ATOM 622 C CA . ALA A 1 80 ? 12.231 -3.405 -14.633 1.00 94.81 80 ALA A CA 1
ATOM 623 C C . ALA A 1 80 ? 12.413 -4.638 -13.741 1.00 94.81 80 ALA A C 1
ATOM 625 O O . ALA A 1 80 ? 11.588 -5.545 -13.701 1.00 94.81 80 ALA A O 1
ATOM 626 N N . ASN A 1 81 ? 13.489 -4.613 -12.956 1.00 93.69 81 ASN A N 1
ATOM 627 C CA . ASN A 1 81 ? 13.715 -5.532 -11.850 1.00 93.69 81 ASN A CA 1
ATOM 628 C C . ASN A 1 81 ? 12.981 -4.988 -10.624 1.00 93.69 81 ASN A C 1
ATOM 630 O O . ASN A 1 81 ? 13.517 -4.151 -9.894 1.00 93.69 81 ASN A O 1
ATOM 634 N N . VAL A 1 82 ? 11.745 -5.441 -10.439 1.00 94.38 82 VAL A N 1
ATOM 635 C CA . VAL A 1 82 ? 10.869 -5.031 -9.337 1.00 94.38 82 VAL A CA 1
ATOM 636 C C . VAL A 1 82 ? 11.142 -5.895 -8.103 1.00 94.38 82 VAL A C 1
ATOM 638 O O . VAL A 1 82 ? 11.252 -7.117 -8.215 1.00 94.38 82 VAL A O 1
ATOM 641 N N . ARG A 1 83 ? 11.251 -5.268 -6.926 1.00 92.94 83 ARG A N 1
ATOM 642 C CA . ARG A 1 83 ? 11.332 -5.956 -5.621 1.00 92.94 83 ARG A CA 1
ATOM 643 C C . ARG A 1 83 ? 10.052 -5.834 -4.796 1.00 92.94 83 ARG A C 1
ATOM 645 O O . ARG A 1 83 ? 9.790 -6.698 -3.965 1.00 92.94 83 ARG A O 1
ATOM 652 N N . ALA A 1 84 ? 9.283 -4.769 -5.016 1.00 93.81 84 ALA A N 1
ATOM 653 C CA . ALA A 1 84 ? 8.009 -4.541 -4.354 1.00 93.81 84 ALA A CA 1
ATOM 654 C C . ALA A 1 84 ? 7.120 -3.578 -5.152 1.00 93.81 84 ALA A C 1
ATOM 656 O O . ALA A 1 84 ? 7.608 -2.800 -5.977 1.00 93.81 84 ALA A O 1
ATOM 657 N N . VAL A 1 85 ? 5.819 -3.622 -4.883 1.00 95.25 85 VAL A N 1
ATOM 658 C CA . VAL A 1 85 ? 4.815 -2.714 -5.442 1.00 95.25 85 VAL A CA 1
ATOM 659 C C . VAL A 1 85 ? 3.935 -2.198 -4.315 1.00 95.25 85 VAL A C 1
ATOM 661 O O . VAL A 1 85 ? 3.324 -2.985 -3.596 1.00 95.25 85 VAL A O 1
ATOM 664 N N . VAL A 1 86 ? 3.849 -0.876 -4.179 1.00 92.69 86 VAL A N 1
ATOM 665 C CA . VAL A 1 86 ? 2.951 -0.206 -3.234 1.00 92.69 86 VAL A CA 1
ATOM 666 C C . VAL A 1 86 ? 1.813 0.432 -4.016 1.00 92.69 86 VAL A C 1
ATOM 668 O O . VAL A 1 86 ? 2.020 1.342 -4.824 1.00 92.69 86 VAL A O 1
ATOM 671 N N . TYR A 1 87 ? 0.598 -0.026 -3.761 1.00 92.69 87 TYR A N 1
ATOM 672 C CA . TYR A 1 87 ? -0.619 0.540 -4.317 1.00 92.69 87 TYR A CA 1
ATOM 673 C C . TYR A 1 87 ? -1.193 1.550 -3.340 1.00 92.69 87 TYR A C 1
ATOM 675 O O . TYR A 1 87 ? -1.736 1.185 -2.302 1.00 92.69 87 TYR A O 1
ATOM 683 N N . LEU A 1 88 ? -1.074 2.822 -3.698 1.00 88.38 88 LEU A N 1
ATOM 684 C CA . LEU A 1 88 ? -1.685 3.938 -2.992 1.00 88.38 88 LEU A CA 1
ATOM 685 C C . LEU A 1 88 ? -3.007 4.317 -3.677 1.00 88.38 88 LEU A C 1
ATOM 687 O O . LEU A 1 88 ? -3.247 3.928 -4.829 1.00 88.38 88 LEU A O 1
ATOM 691 N N . PRO A 1 89 ? -3.864 5.127 -3.032 1.00 84.31 89 PRO A N 1
ATOM 692 C CA . PRO A 1 89 ? -5.202 5.388 -3.556 1.00 84.31 89 PRO A CA 1
ATOM 693 C C . PRO A 1 89 ? -5.229 6.028 -4.950 1.00 84.31 89 PRO A C 1
ATOM 695 O O . PRO A 1 89 ? -6.131 5.755 -5.747 1.00 84.31 89 PRO A O 1
ATOM 698 N N . SER A 1 90 ? -4.213 6.841 -5.258 1.00 83.06 90 SER A N 1
ATOM 699 C CA . SER A 1 90 ? -4.073 7.548 -6.538 1.00 83.06 90 SER A CA 1
ATOM 700 C C . SER A 1 90 ? -2.871 7.100 -7.376 1.00 83.06 90 SER A C 1
ATOM 702 O O . SER A 1 90 ? -2.819 7.411 -8.569 1.00 83.06 90 SER A O 1
ATOM 704 N N . TRP A 1 91 ? -1.900 6.402 -6.782 1.00 89.12 91 TRP A N 1
ATOM 705 C CA . TRP A 1 91 ? -0.592 6.133 -7.389 1.00 89.1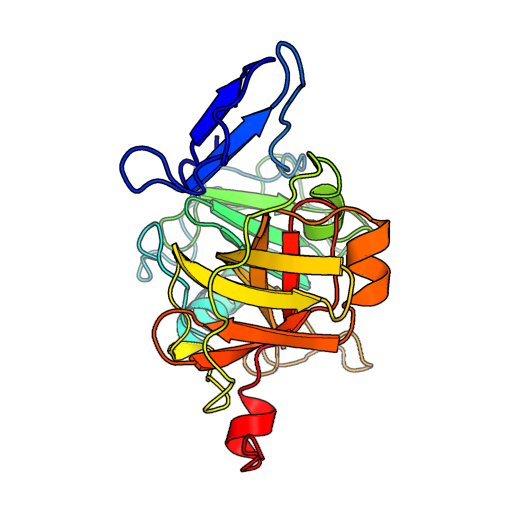2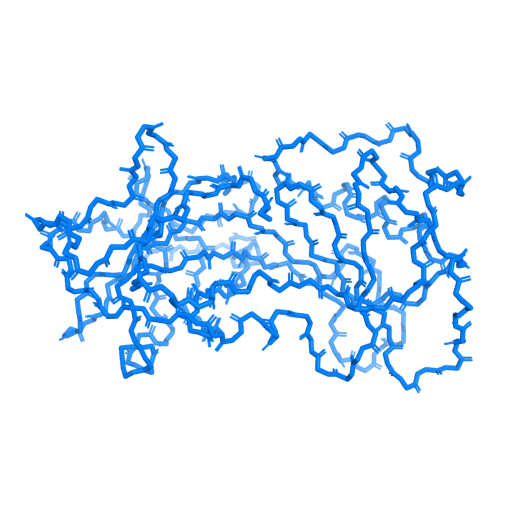 91 TRP A CA 1
ATOM 706 C C . TRP A 1 91 ? -0.173 4.676 -7.204 1.00 89.12 91 TRP A C 1
ATOM 708 O O . TRP A 1 91 ? -0.600 4.010 -6.265 1.00 89.12 91 TRP A O 1
ATOM 718 N N . ILE A 1 92 ? 0.708 4.208 -8.078 1.00 93.56 92 ILE A N 1
ATOM 719 C CA . ILE A 1 92 ? 1.489 2.989 -7.872 1.00 93.56 92 ILE A CA 1
ATOM 720 C C . ILE A 1 92 ? 2.934 3.422 -7.647 1.00 93.56 92 ILE A C 1
ATOM 722 O O . ILE A 1 92 ? 3.473 4.210 -8.427 1.00 93.56 92 ILE A O 1
ATOM 726 N N . VAL A 1 93 ? 3.567 2.918 -6.596 1.00 94.44 93 VAL A N 1
ATOM 727 C CA . VAL A 1 93 ? 5.010 3.050 -6.399 1.00 94.44 93 VAL A CA 1
ATOM 728 C C . VAL A 1 93 ? 5.653 1.699 -6.663 1.00 94.44 93 VAL A C 1
ATOM 730 O O . VAL A 1 93 ? 5.381 0.723 -5.971 1.00 94.44 93 VAL A O 1
ATOM 733 N N . ILE A 1 94 ? 6.504 1.647 -7.683 1.00 96.44 94 ILE A N 1
ATOM 734 C CA . ILE A 1 94 ? 7.297 0.471 -8.027 1.00 96.44 94 ILE A CA 1
ATOM 735 C C . ILE A 1 94 ? 8.653 0.598 -7.344 1.00 96.44 94 ILE A C 1
ATOM 737 O O . ILE A 1 94 ? 9.430 1.504 -7.658 1.00 96.44 94 ILE A O 1
ATOM 741 N N . GLU A 1 95 ? 8.955 -0.319 -6.432 1.00 95.06 95 GLU A N 1
ATOM 742 C CA . GLU A 1 95 ? 10.287 -0.425 -5.855 1.00 95.06 95 GLU A CA 1
ATOM 743 C C . GLU A 1 95 ? 11.185 -1.284 -6.738 1.00 95.06 95 GLU A C 1
ATOM 745 O O . GLU A 1 95 ? 10.911 -2.458 -7.002 1.00 95.06 95 GLU A O 1
ATOM 750 N N . LEU A 1 96 ? 12.293 -0.694 -7.168 1.00 94.94 96 LEU A N 1
ATOM 751 C CA . LEU A 1 96 ? 13.302 -1.337 -7.993 1.00 94.94 96 LEU A CA 1
ATOM 752 C C . LEU A 1 96 ? 14.373 -1.993 -7.118 1.00 94.94 96 LEU A C 1
ATOM 754 O O . LEU A 1 96 ? 14.719 -1.494 -6.047 1.00 94.94 96 LEU A O 1
ATOM 758 N N . VAL A 1 97 ? 14.923 -3.113 -7.588 1.00 92.81 97 VAL A N 1
ATOM 759 C CA . VAL A 1 97 ? 16.068 -3.775 -6.946 1.00 92.81 97 VAL A CA 1
ATOM 760 C C . VAL A 1 97 ? 17.268 -2.825 -6.936 1.00 92.81 97 VAL A C 1
ATOM 762 O O . VAL A 1 97 ? 17.834 -2.533 -7.988 1.00 92.81 97 VAL A O 1
ATOM 765 N N . TYR A 1 98 ? 17.672 -2.386 -5.745 1.00 89.31 98 TYR A N 1
ATOM 766 C CA . TYR A 1 98 ? 18.889 -1.607 -5.533 1.00 89.31 98 TYR A CA 1
ATOM 767 C C . TYR A 1 98 ? 20.139 -2.500 -5.578 1.00 89.31 98 TYR A C 1
ATOM 769 O O . TYR A 1 98 ? 20.099 -3.650 -5.144 1.00 89.31 98 TYR A O 1
ATOM 777 N N . GLY A 1 99 ? 21.249 -1.982 -6.113 1.00 86.06 99 GLY A N 1
ATOM 778 C CA . GLY A 1 99 ? 22.517 -2.722 -6.214 1.00 86.06 99 GLY A CA 1
ATOM 779 C C . GLY A 1 99 ? 22.524 -3.858 -7.248 1.00 86.06 99 GLY A C 1
ATOM 780 O O . GLY A 1 99 ? 23.450 -4.664 -7.267 1.00 86.06 99 GLY A O 1
ATOM 781 N N . GLY A 1 100 ? 21.499 -3.942 -8.102 1.00 83.12 100 GLY A N 1
ATOM 782 C CA . GLY A 1 100 ? 21.440 -4.910 -9.196 1.00 83.12 100 GLY A CA 1
ATOM 783 C C . GLY A 1 100 ? 22.229 -4.481 -10.439 1.00 83.12 100 GLY A C 1
ATOM 784 O O . GLY A 1 100 ? 22.725 -3.364 -10.547 1.00 83.12 100 GLY A O 1
ATOM 785 N N . ASN A 1 101 ? 22.271 -5.363 -11.440 1.00 85.44 101 ASN A N 1
ATOM 786 C CA . ASN A 1 101 ? 23.008 -5.130 -12.691 1.00 85.44 101 ASN A CA 1
ATOM 787 C C . ASN A 1 101 ? 22.256 -4.246 -13.706 1.00 85.44 101 ASN A C 1
ATOM 789 O O . ASN A 1 101 ? 22.782 -3.952 -14.778 1.00 85.44 101 ASN A O 1
ATOM 793 N N . ARG A 1 102 ? 21.003 -3.868 -13.416 1.00 89.94 102 ARG A N 1
ATOM 794 C CA . ARG A 1 102 ? 20.149 -3.109 -14.337 1.00 89.94 102 ARG A CA 1
ATOM 795 C C . ARG A 1 102 ? 20.209 -1.622 -14.007 1.00 89.94 102 ARG A C 1
ATOM 797 O O . ARG A 1 102 ? 19.899 -1.221 -12.891 1.00 89.94 102 ARG A O 1
ATOM 804 N N . VAL A 1 103 ? 20.562 -0.813 -15.002 1.00 91.69 103 VAL A N 1
ATOM 805 C CA . VAL A 1 103 ? 20.611 0.650 -14.906 1.00 91.69 103 VAL A CA 1
ATOM 806 C C . VAL A 1 103 ? 19.422 1.238 -15.658 1.00 91.69 103 VAL A C 1
ATOM 808 O O . VAL A 1 103 ? 19.100 0.793 -16.758 1.00 91.69 103 VAL A O 1
ATOM 811 N N . TYR A 1 104 ? 18.773 2.240 -15.067 1.00 95.38 104 TYR A N 1
ATOM 812 C CA . TYR A 1 104 ? 17.617 2.918 -15.652 1.00 95.38 104 TYR A CA 1
ATOM 813 C C . TYR A 1 104 ? 17.975 4.356 -16.005 1.00 95.38 104 TYR A C 1
ATOM 815 O O . TYR A 1 104 ? 18.462 5.114 -15.164 1.00 95.38 104 TYR A O 1
ATOM 823 N N . GLU A 1 105 ? 17.707 4.749 -17.246 1.00 95.62 105 GLU A N 1
ATOM 824 C CA . GLU A 1 105 ? 17.891 6.129 -17.680 1.00 95.62 105 GLU A CA 1
ATOM 825 C C . GLU A 1 105 ? 16.733 7.021 -17.218 1.00 95.62 105 GLU A C 1
ATOM 827 O O . GLU A 1 105 ? 15.632 6.567 -16.884 1.00 95.62 105 GLU A O 1
ATOM 832 N N . ARG A 1 106 ? 16.959 8.336 -17.234 1.00 96.56 106 ARG A N 1
ATOM 833 C CA . ARG A 1 106 ? 15.906 9.320 -16.981 1.00 96.56 106 ARG A CA 1
ATOM 834 C C . ARG A 1 106 ? 14.771 9.130 -17.992 1.00 96.56 106 ARG A C 1
ATOM 836 O O . ARG A 1 106 ? 15.025 9.097 -19.190 1.00 96.56 106 ARG A O 1
ATOM 843 N N . ARG A 1 107 ? 13.520 9.090 -17.523 1.00 96.38 107 ARG A N 1
ATOM 844 C CA . ARG A 1 107 ? 12.327 8.888 -18.371 1.00 96.38 107 ARG A CA 1
ATOM 845 C C . ARG A 1 107 ? 12.357 7.585 -19.201 1.00 96.38 107 ARG A C 1
ATOM 847 O O . ARG A 1 107 ? 11.819 7.557 -20.309 1.00 96.38 107 ARG A O 1
ATOM 854 N N . SER A 1 108 ? 12.965 6.519 -18.682 1.00 96.81 108 SER A N 1
ATOM 855 C CA . SER A 1 108 ? 13.029 5.212 -19.356 1.00 96.81 108 SER A CA 1
ATOM 856 C C . SER A 1 108 ? 11.878 4.260 -19.023 1.00 96.81 108 SER A C 1
ATOM 858 O O . SER A 1 108 ? 11.681 3.288 -19.747 1.00 96.81 108 SER A O 1
ATOM 860 N N . LEU A 1 109 ? 11.109 4.523 -17.962 1.00 97.94 109 LEU A N 1
ATOM 861 C CA . LEU A 1 109 ? 10.069 3.619 -17.469 1.00 97.94 109 LEU A CA 1
ATOM 862 C C . LEU A 1 109 ? 8.662 4.231 -17.591 1.00 97.94 109 LEU A C 1
ATOM 864 O O . LEU A 1 109 ? 8.522 5.458 -17.518 1.00 97.94 109 LEU A O 1
ATOM 868 N N . PRO A 1 110 ? 7.606 3.413 -17.779 1.00 97.62 110 PRO A N 1
ATOM 869 C CA . PRO A 1 110 ? 6.241 3.907 -17.949 1.00 97.62 110 PRO A CA 1
ATOM 870 C C . PRO A 1 110 ? 5.777 4.802 -16.799 1.00 97.62 110 PRO A C 1
ATOM 872 O O . PRO A 1 110 ? 5.899 4.443 -15.631 1.00 97.62 110 PRO A O 1
ATOM 875 N N . GLY A 1 111 ? 5.233 5.976 -17.120 1.00 96.12 111 GLY A N 1
ATOM 876 C CA . GLY A 1 111 ? 4.624 6.875 -16.131 1.00 96.12 111 GLY A CA 1
ATOM 877 C C . GLY A 1 111 ? 3.181 6.510 -15.771 1.00 96.12 111 GLY A C 1
ATOM 878 O O . GLY A 1 111 ? 2.640 7.065 -14.817 1.00 96.12 111 GLY A O 1
ATOM 879 N N . ILE A 1 112 ? 2.566 5.597 -16.527 1.00 96.31 112 ILE A N 1
ATOM 880 C CA . ILE A 1 112 ? 1.229 5.049 -16.296 1.00 96.31 112 ILE A CA 1
ATOM 881 C C . ILE A 1 112 ? 1.332 3.525 -16.370 1.00 96.31 112 ILE A C 1
ATOM 883 O O . ILE A 1 112 ? 1.928 3.006 -17.313 1.00 96.31 112 ILE A O 1
ATOM 887 N N . VAL A 1 113 ? 0.757 2.835 -15.389 1.00 96.12 113 VAL A N 1
ATOM 888 C CA . VAL A 1 113 ? 0.625 1.374 -15.362 1.00 96.12 113 VAL A CA 1
ATOM 889 C C . VAL A 1 113 ? -0.779 1.043 -14.879 1.00 96.12 113 VAL A C 1
ATOM 891 O O . VAL A 1 113 ? -1.220 1.563 -13.850 1.00 96.12 113 VAL A O 1
ATOM 894 N N . ALA A 1 114 ? -1.490 0.208 -15.636 1.00 95.50 114 ALA A N 1
ATOM 895 C CA . ALA A 1 114 ? -2.857 -0.214 -15.336 1.00 95.50 114 ALA A CA 1
ATOM 896 C C . ALA A 1 114 ? -3.819 0.969 -15.078 1.00 95.50 114 ALA A C 1
ATOM 898 O O . ALA A 1 114 ? -4.658 0.953 -14.168 1.00 95.50 114 ALA A O 1
ATOM 899 N N . GLY A 1 115 ? -3.651 2.049 -15.847 1.00 93.12 115 GLY A N 1
ATOM 900 C CA . GLY A 1 115 ? -4.437 3.278 -15.736 1.00 93.12 115 GLY A CA 1
ATOM 901 C C . GLY A 1 115 ? -4.115 4.187 -14.540 1.00 93.12 115 GLY A C 1
ATOM 902 O O . GLY A 1 115 ? -4.791 5.207 -14.380 1.00 93.12 115 GLY A O 1
ATOM 903 N N . ARG A 1 116 ? -3.101 3.880 -13.716 1.00 92.12 116 ARG A N 1
ATOM 904 C CA . ARG A 1 116 ? -2.677 4.719 -12.578 1.00 92.12 116 ARG A CA 1
ATOM 905 C C . ARG A 1 116 ? -1.313 5.367 -12.806 1.00 92.12 116 ARG A C 1
ATOM 907 O O . ARG A 1 116 ? -0.417 4.784 -13.417 1.00 92.12 116 ARG A O 1
ATOM 914 N N . THR A 1 117 ? -1.139 6.572 -12.260 1.00 93.50 117 THR A N 1
ATOM 915 C CA . THR A 1 117 ? 0.169 7.243 -12.218 1.00 93.50 117 THR A CA 1
ATOM 916 C C . THR A 1 117 ? 1.167 6.368 -11.481 1.00 93.50 117 THR A C 1
ATOM 918 O O . THR A 1 117 ? 0.907 5.949 -10.354 1.00 93.50 117 THR A O 1
ATOM 921 N N . THR A 1 118 ? 2.304 6.111 -12.119 1.00 95.12 118 THR A N 1
ATOM 922 C CA . THR A 1 118 ? 3.333 5.211 -11.604 1.00 95.12 118 THR A CA 1
ATOM 923 C C . THR A 1 118 ? 4.625 5.965 -11.337 1.00 95.12 118 THR A C 1
ATOM 925 O O . THR A 1 118 ? 5.152 6.672 -12.201 1.00 95.12 118 THR A O 1
ATOM 928 N N . LEU A 1 119 ? 5.121 5.812 -10.115 1.00 95.12 119 LEU A N 1
ATOM 929 C CA . LEU A 1 119 ? 6.360 6.390 -9.617 1.00 95.12 119 LEU A CA 1
ATOM 930 C C . LEU A 1 119 ? 7.339 5.261 -9.295 1.00 95.12 119 LEU A C 1
ATOM 932 O O . LEU A 1 119 ? 6.931 4.136 -9.015 1.00 95.12 119 LEU A O 1
ATOM 936 N N . TYR A 1 120 ? 8.633 5.565 -9.326 1.00 95.69 120 TYR A N 1
ATOM 937 C CA . TYR A 1 120 ? 9.681 4.574 -9.107 1.00 95.69 120 TYR A CA 1
ATOM 938 C C . TYR A 1 120 ? 10.514 4.954 -7.898 1.00 95.69 120 TYR A C 1
ATOM 940 O O . TYR A 1 120 ? 10.982 6.088 -7.795 1.00 95.69 120 TYR A O 1
ATOM 948 N N . HIS A 1 121 ? 10.723 3.992 -7.012 1.00 94.19 121 HIS A N 1
ATOM 949 C CA . HIS A 1 121 ? 11.638 4.098 -5.886 1.00 94.19 121 HIS A CA 1
ATOM 950 C C . HIS A 1 121 ? 12.854 3.212 -6.149 1.00 94.19 121 HIS A C 1
ATOM 952 O O . HIS A 1 121 ? 12.702 2.052 -6.529 1.00 94.19 121 HIS A O 1
ATOM 958 N N . HIS A 1 122 ? 14.060 3.757 -6.001 1.00 93.75 122 HIS A N 1
ATOM 959 C CA . HIS A 1 122 ? 15.299 3.045 -6.325 1.00 93.75 122 HIS A CA 1
ATOM 960 C C . HIS A 1 122 ? 16.412 3.417 -5.349 1.00 93.75 122 HIS A C 1
ATOM 962 O O . HIS A 1 122 ? 17.414 4.033 -5.707 1.00 93.75 122 HIS A O 1
ATOM 968 N N . GLU A 1 123 ? 16.199 3.053 -4.093 1.00 90.56 123 GLU A N 1
ATOM 969 C CA . GLU A 1 123 ? 17.140 3.260 -2.997 1.00 90.56 123 GLU A CA 1
ATOM 970 C C . GLU A 1 123 ? 17.255 1.967 -2.188 1.00 90.56 123 GLU A C 1
ATOM 972 O O . GLU A 1 123 ? 16.382 1.097 -2.259 1.00 90.56 123 GLU A O 1
ATOM 977 N N . GLU A 1 124 ? 18.337 1.822 -1.425 1.00 88.50 124 GLU A N 1
ATOM 978 C CA . GLU A 1 124 ? 18.543 0.655 -0.565 1.00 88.50 124 GLU A CA 1
ATOM 979 C C . GLU A 1 124 ? 17.377 0.495 0.417 1.00 88.50 124 GLU A C 1
ATOM 981 O O . GLU A 1 124 ? 16.731 -0.556 0.440 1.00 88.50 124 GLU A O 1
ATOM 986 N N . ALA A 1 125 ? 17.049 1.576 1.130 1.00 86.56 125 ALA A N 1
ATOM 987 C CA . ALA A 1 125 ? 15.929 1.643 2.056 1.00 86.56 125 ALA A CA 1
ATOM 988 C C . ALA A 1 125 ? 14.578 1.450 1.328 1.00 86.56 125 ALA A C 1
ATOM 990 O O . ALA A 1 125 ? 14.382 2.025 0.251 1.00 86.56 125 ALA A O 1
ATOM 991 N N . PRO A 1 126 ? 13.629 0.672 1.884 1.00 83.19 126 PRO A N 1
ATOM 992 C CA . PRO A 1 126 ? 12.285 0.530 1.322 1.00 83.19 126 PRO A CA 1
ATOM 993 C C . PRO A 1 126 ? 11.522 1.856 1.267 1.00 83.19 126 PRO A C 1
ATOM 995 O O . PRO A 1 126 ? 11.720 2.724 2.121 1.00 83.19 126 PRO A O 1
ATOM 998 N N . PHE A 1 127 ? 10.594 2.012 0.323 1.00 80.56 127 PHE A N 1
ATOM 999 C CA . PHE A 1 127 ? 9.826 3.251 0.179 1.00 80.56 127 PHE A CA 1
ATOM 1000 C C . PHE A 1 127 ? 8.984 3.550 1.423 1.00 80.56 127 PHE A C 1
ATOM 1002 O O . PHE A 1 127 ? 8.957 4.694 1.877 1.00 80.56 127 PHE A O 1
ATOM 1009 N N . TYR A 1 128 ? 8.370 2.526 2.027 1.00 70.38 128 TYR A N 1
ATOM 1010 C CA . TYR A 1 128 ? 7.583 2.702 3.252 1.00 70.38 128 TYR A CA 1
ATOM 1011 C C . TYR A 1 128 ? 8.429 3.260 4.413 1.00 70.38 128 TYR A C 1
ATOM 1013 O O . TYR A 1 128 ? 7.945 4.047 5.212 1.00 70.38 128 TYR A O 1
ATOM 1021 N N . SER A 1 129 ? 9.736 2.975 4.459 1.00 68.38 129 SER A N 1
ATOM 1022 C CA . SER A 1 129 ? 10.615 3.542 5.492 1.00 68.38 129 SER A CA 1
ATOM 1023 C C . SER A 1 129 ? 10.837 5.055 5.352 1.00 68.38 129 SER A C 1
ATOM 1025 O O . SER A 1 129 ? 11.252 5.700 6.309 1.00 68.38 129 SER A O 1
ATOM 1027 N N . SER A 1 130 ? 10.557 5.637 4.179 1.00 59.38 130 SER A N 1
ATOM 1028 C CA . SER A 1 130 ? 10.629 7.087 3.955 1.00 59.38 130 SER A CA 1
ATOM 1029 C C . SER A 1 130 ? 9.385 7.839 4.435 1.00 59.38 130 SER A C 1
ATOM 1031 O O . SER A 1 130 ? 9.415 9.066 4.516 1.00 59.38 130 SER A O 1
ATOM 1033 N N . MET A 1 131 ? 8.318 7.122 4.803 1.00 56.41 131 MET A N 1
ATOM 1034 C CA . MET A 1 131 ? 7.106 7.714 5.379 1.00 56.41 131 MET A CA 1
ATOM 1035 C C . MET A 1 131 ? 7.254 8.003 6.890 1.00 56.41 131 MET A C 1
ATOM 1037 O O . MET A 1 131 ? 6.292 8.386 7.544 1.00 56.41 131 MET A O 1
ATOM 1041 N N . LYS A 1 132 ? 8.486 7.879 7.416 1.00 46.19 132 LYS A N 1
ATOM 1042 C CA . LYS A 1 132 ? 8.860 7.833 8.837 1.00 46.19 132 LYS A CA 1
ATOM 1043 C C . LYS A 1 132 ? 8.670 9.092 9.693 1.00 46.19 132 LYS A C 1
ATOM 1045 O O . LYS A 1 132 ? 9.224 9.200 10.779 1.00 46.19 132 LYS A O 1
ATOM 1050 N N . ASN A 1 133 ? 7.976 10.105 9.210 1.00 39.81 133 ASN A N 1
ATOM 1051 C CA . ASN A 1 133 ? 7.839 11.345 9.962 1.00 39.81 133 ASN A CA 1
ATOM 1052 C C . ASN A 1 133 ? 6.398 11.765 9.869 1.00 39.81 133 ASN A C 1
ATOM 1054 O O . ASN A 1 133 ? 5.957 11.980 8.745 1.00 39.81 133 ASN A O 1
ATOM 1058 N N . LEU A 1 134 ? 5.729 11.855 11.025 1.00 44.81 134 LEU A N 1
ATOM 1059 C CA . LEU A 1 134 ? 4.585 12.715 11.368 1.00 44.81 134 LEU A CA 1
ATOM 1060 C C . LEU A 1 134 ? 3.761 12.028 12.472 1.00 44.81 134 LEU A C 1
ATOM 1062 O O . LEU A 1 134 ? 2.744 11.396 12.204 1.00 44.81 134 LEU A O 1
ATOM 1066 N N . THR A 1 135 ? 4.179 12.192 13.726 1.00 32.38 135 THR A N 1
ATOM 1067 C CA . THR A 1 135 ? 3.333 11.918 14.893 1.00 32.38 135 THR A CA 1
ATOM 1068 C C . THR A 1 135 ? 2.910 13.233 15.538 1.00 32.38 135 THR A C 1
ATOM 1070 O O . THR A 1 135 ? 3.733 14.010 16.019 1.00 32.38 135 THR A O 1
ATOM 1073 N N . ALA A 1 136 ? 1.599 13.463 15.615 1.00 36.25 136 ALA A N 1
ATOM 1074 C CA . ALA A 1 136 ? 1.019 14.327 16.634 1.00 36.25 136 ALA A CA 1
ATOM 1075 C C . ALA A 1 136 ? 0.329 13.423 17.662 1.00 36.25 136 ALA A C 1
ATOM 1077 O O . ALA A 1 136 ? -0.680 12.789 17.353 1.00 36.25 136 ALA A O 1
ATOM 1078 N N . ALA A 1 137 ? 0.887 13.365 18.873 1.00 34.00 137 ALA A N 1
ATOM 1079 C CA . ALA A 1 137 ? 0.332 12.615 19.995 1.00 34.00 137 ALA A CA 1
ATOM 1080 C C . ALA A 1 137 ? -1.121 13.038 20.264 1.00 34.00 137 ALA A C 1
ATOM 1082 O O . ALA A 1 137 ? -1.408 14.229 20.432 1.00 34.00 137 ALA A O 1
ATOM 1083 N N . ARG A 1 138 ? -2.041 12.069 20.295 1.00 42.00 138 ARG A N 1
ATOM 1084 C CA . ARG A 1 138 ? -3.449 12.286 20.650 1.00 42.00 138 ARG A CA 1
ATOM 1085 C C . ARG A 1 138 ? -3.967 11.126 21.476 1.00 42.00 138 ARG A C 1
ATOM 1087 O O . ARG A 1 138 ? -4.052 10.015 20.981 1.00 42.00 138 ARG A O 1
ATOM 1094 N N . GLN A 1 139 ? -4.366 11.422 22.706 1.00 37.75 139 GLN A N 1
ATOM 1095 C CA . GLN A 1 139 ? -5.251 10.556 23.471 1.00 37.75 139 GLN A CA 1
ATOM 1096 C C . GLN A 1 139 ? -6.668 10.708 22.908 1.00 37.75 139 GLN A C 1
ATOM 1098 O O . GLN A 1 139 ? -7.202 11.819 22.868 1.00 37.75 139 GLN A O 1
ATOM 1103 N N . LEU A 1 140 ? -7.246 9.608 22.432 1.00 39.53 140 LEU A N 1
ATOM 1104 C CA . LEU A 1 140 ? -8.676 9.502 22.152 1.00 39.53 140 LEU A CA 1
ATOM 1105 C C . LEU A 1 140 ? -9.408 9.104 23.439 1.00 39.53 140 LEU A C 1
ATOM 1107 O O . LEU A 1 140 ? -8.869 8.365 24.262 1.00 39.53 140 LEU A O 1
ATOM 1111 N N . ASP A 1 141 ? -10.633 9.604 23.603 1.00 38.28 141 ASP A N 1
ATOM 1112 C CA . ASP A 1 141 ? -11.550 9.117 24.633 1.00 38.28 141 ASP A CA 1
ATOM 1113 C C . ASP A 1 141 ? -12.085 7.753 24.170 1.00 38.28 141 ASP A C 1
ATOM 1115 O O . ASP A 1 141 ? -12.533 7.615 23.028 1.00 38.28 141 ASP A O 1
ATOM 1119 N N . LEU A 1 142 ? -11.941 6.742 25.025 1.00 40.53 142 LEU A N 1
ATOM 1120 C CA . LEU A 1 142 ? -12.043 5.323 24.680 1.00 40.53 142 LEU A CA 1
ATOM 1121 C C . LEU A 1 142 ? -13.465 4.967 24.212 1.00 40.53 142 LEU A C 1
ATOM 1123 O O . LEU A 1 142 ? -14.387 4.858 25.023 1.00 40.53 142 LEU A O 1
ATOM 1127 N N . ALA A 1 143 ? -13.644 4.753 22.908 1.00 45.38 143 ALA A N 1
ATOM 1128 C CA . ALA A 1 143 ? -14.768 3.963 22.420 1.00 45.38 143 ALA A CA 1
ATOM 1129 C C . ALA A 1 143 ? -14.520 2.485 22.768 1.00 45.38 143 ALA A C 1
ATOM 1131 O O . ALA A 1 143 ? -13.374 2.042 22.835 1.00 45.38 143 ALA A O 1
ATOM 1132 N N . GLN A 1 144 ? -15.590 1.737 23.047 1.00 51.38 144 GLN A N 1
ATOM 1133 C CA . GLN A 1 144 ? -15.496 0.294 23.270 1.00 51.38 144 GLN A CA 1
ATOM 1134 C C . GLN A 1 144 ? -14.987 -0.387 21.999 1.00 51.38 144 GLN A C 1
ATOM 1136 O O . GLN A 1 144 ? -15.633 -0.283 20.959 1.00 51.38 144 GLN A O 1
ATOM 1141 N N . GLU A 1 145 ? -13.858 -1.084 22.126 1.00 60.28 145 GLU A N 1
ATOM 1142 C CA . GLU A 1 145 ? -13.293 -1.946 21.092 1.00 60.28 145 GLU A CA 1
ATOM 1143 C C . GLU A 1 145 ? -14.331 -2.990 20.650 1.00 60.28 145 GLU A C 1
ATOM 1145 O O . GLU A 1 145 ? -15.030 -3.590 21.477 1.00 60.28 145 GLU A O 1
ATOM 1150 N N . GLU A 1 146 ? -14.423 -3.232 19.343 1.00 67.00 146 GLU A N 1
ATOM 1151 C CA . GLU A 1 146 ? -15.082 -4.437 18.847 1.00 67.00 146 GLU A CA 1
ATOM 1152 C C . GLU A 1 146 ? -14.185 -5.640 19.162 1.00 67.00 146 GLU A C 1
ATOM 1154 O O . GLU A 1 146 ? -13.061 -5.689 18.667 1.00 67.00 146 GLU A O 1
ATOM 1159 N N . PRO A 1 147 ? -14.634 -6.630 19.956 1.00 75.94 147 PRO A N 1
ATOM 1160 C CA . PRO A 1 147 ? -13.794 -7.774 20.276 1.00 75.94 147 PRO A CA 1
ATOM 1161 C C . PRO A 1 147 ? -13.437 -8.538 18.993 1.00 75.94 147 PRO A C 1
ATOM 1163 O O . PRO A 1 147 ? -14.291 -8.651 18.106 1.00 75.94 147 PRO A O 1
ATOM 1166 N N . PRO A 1 148 ? -12.226 -9.111 18.885 1.00 82.50 148 PRO A N 1
ATOM 1167 C CA . PRO A 1 148 ? -11.853 -9.914 17.731 1.00 82.50 148 PRO A CA 1
ATOM 1168 C C . PRO A 1 148 ? -12.787 -11.129 17.618 1.00 82.50 148 PRO A C 1
ATOM 1170 O O . PRO A 1 148 ? -12.955 -11.893 18.566 1.00 82.50 148 PRO A O 1
ATOM 1173 N N . ARG A 1 149 ? -13.424 -11.302 16.455 1.00 85.81 149 ARG A N 1
ATOM 1174 C CA . ARG A 1 149 ? -14.427 -12.358 16.195 1.00 85.81 149 ARG A CA 1
ATOM 1175 C C . ARG A 1 149 ? -13.969 -13.394 15.179 1.00 85.81 149 ARG A C 1
ATOM 1177 O O . ARG A 1 149 ? -14.484 -14.505 15.170 1.00 85.81 149 ARG A O 1
ATOM 1184 N N . MET A 1 150 ? -13.069 -13.012 14.276 1.00 87.88 150 MET A N 1
ATOM 1185 C CA . MET A 1 150 ? -12.577 -13.867 13.193 1.00 87.88 150 MET A CA 1
ATOM 1186 C C . MET A 1 150 ? -11.258 -13.337 12.635 1.00 87.88 150 MET A C 1
ATOM 1188 O O . MET A 1 150 ? -10.976 -12.149 12.757 1.00 87.88 150 MET A O 1
ATOM 1192 N N . LEU A 1 151 ? -10.485 -14.190 11.964 1.00 87.12 151 LEU A N 1
ATOM 1193 C CA . LEU A 1 151 ? -9.376 -13.746 11.118 1.00 87.12 151 LEU A CA 1
ATOM 1194 C C . LEU A 1 151 ? -9.922 -13.328 9.748 1.00 87.12 151 LEU A C 1
ATOM 1196 O O . LEU A 1 151 ? -10.738 -14.040 9.159 1.00 87.12 151 LEU A O 1
ATOM 1200 N N . LEU A 1 152 ? -9.494 -12.173 9.241 1.00 87.94 152 LEU A N 1
ATOM 1201 C CA . LEU A 1 152 ? -9.989 -11.625 7.983 1.00 87.94 152 LEU A CA 1
ATOM 1202 C C . LEU A 1 152 ? -8.98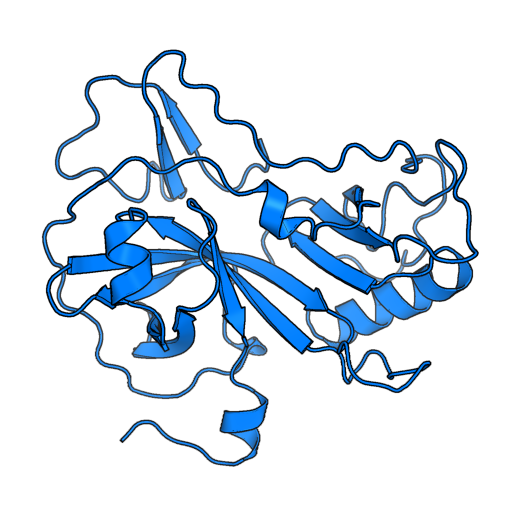1 -11.857 6.849 1.00 87.94 152 LEU A C 1
ATOM 1204 O O . LEU A 1 152 ? -7.815 -11.484 6.947 1.00 87.94 152 LEU A O 1
ATOM 1208 N N . GLN A 1 153 ? -9.449 -12.449 5.749 1.00 87.12 153 GLN A N 1
ATOM 1209 C CA . GLN A 1 153 ? -8.665 -12.578 4.514 1.00 87.12 153 GLN A CA 1
ATOM 1210 C C . GLN A 1 153 ? -8.448 -11.214 3.848 1.00 87.12 153 GLN A C 1
ATOM 1212 O O . GLN A 1 153 ? -9.334 -10.352 3.898 1.00 87.12 153 GLN A O 1
ATOM 1217 N N . ALA A 1 154 ? -7.329 -11.048 3.136 1.00 84.62 154 ALA A N 1
ATOM 1218 C CA . ALA A 1 154 ? -6.973 -9.795 2.467 1.00 84.62 154 ALA A CA 1
ATOM 1219 C C . ALA A 1 154 ? -8.068 -9.273 1.530 1.00 84.62 154 ALA A C 1
ATOM 1221 O O . ALA A 1 154 ? -8.318 -8.071 1.468 1.00 84.62 154 ALA A O 1
ATOM 1222 N N . GLY A 1 155 ? -8.745 -10.177 0.813 1.00 85.12 155 GLY A N 1
ATOM 1223 C CA . GLY A 1 155 ? -9.817 -9.831 -0.127 1.00 85.12 155 GLY A CA 1
ATOM 1224 C C . GLY A 1 155 ? -11.043 -9.171 0.518 1.00 85.12 155 GLY A C 1
ATOM 1225 O O . GLY A 1 155 ? -11.847 -8.564 -0.188 1.00 85.12 155 GLY A O 1
ATOM 1226 N N . HIS A 1 156 ? -11.185 -9.259 1.842 1.00 87.12 156 HIS A N 1
ATOM 1227 C CA . HIS A 1 156 ? -12.281 -8.641 2.588 1.00 87.12 156 HIS A CA 1
ATOM 1228 C C . HIS A 1 156 ? -11.893 -7.307 3.247 1.00 87.12 156 HIS A C 1
ATOM 1230 O O . HIS A 1 156 ? -12.776 -6.608 3.746 1.00 87.12 156 HIS A O 1
ATOM 1236 N N . ILE A 1 157 ? -10.611 -6.925 3.230 1.00 88.19 157 ILE A N 1
ATOM 1237 C CA . ILE A 1 157 ? -10.152 -5.618 3.715 1.00 88.19 157 ILE A CA 1
ATOM 1238 C C . ILE A 1 157 ? -10.423 -4.580 2.622 1.00 88.19 157 ILE A C 1
ATOM 1240 O O . ILE A 1 157 ? -9.990 -4.731 1.478 1.00 88.19 157 ILE A O 1
ATOM 1244 N N . LYS A 1 158 ? -11.136 -3.504 2.964 1.00 88.50 158 LYS A N 1
ATOM 1245 C CA . LYS A 1 158 ? -11.508 -2.456 2.006 1.00 88.50 158 LYS A CA 1
ATOM 1246 C C . LYS A 1 158 ? -10.634 -1.222 2.182 1.00 88.50 158 LYS A C 1
ATOM 1248 O O . LYS A 1 158 ? -10.308 -0.815 3.292 1.00 88.50 158 LYS A O 1
ATOM 1253 N N . ALA A 1 159 ? -10.311 -0.565 1.076 1.00 87.31 159 ALA A N 1
ATOM 1254 C CA . ALA A 1 159 ? -9.718 0.761 1.141 1.00 87.31 159 ALA A CA 1
ATOM 1255 C C . ALA A 1 159 ? -10.687 1.735 1.838 1.00 87.31 159 ALA A C 1
ATOM 1257 O O . ALA A 1 159 ? -11.882 1.761 1.546 1.00 87.31 159 ALA A O 1
ATOM 1258 N N . GLY A 1 160 ? -10.165 2.525 2.771 1.00 84.50 160 GLY A N 1
ATOM 1259 C CA . GLY A 1 160 ? -10.927 3.428 3.629 1.00 84.50 160 GLY A CA 1
ATOM 1260 C C . GLY A 1 160 ? -11.581 2.768 4.846 1.00 84.50 160 GLY A C 1
ATOM 1261 O O . GLY A 1 160 ? -12.188 3.492 5.633 1.00 84.50 160 GLY A O 1
ATOM 1262 N N . SER A 1 161 ? -11.473 1.444 5.033 1.00 86.69 161 SER A N 1
ATOM 1263 C CA . SER A 1 161 ? -12.036 0.790 6.220 1.00 86.69 161 SER A CA 1
ATOM 1264 C C . SER A 1 161 ? -11.220 1.112 7.468 1.00 86.69 161 SER A C 1
ATOM 1266 O O . SER A 1 161 ? -9.981 1.078 7.440 1.00 86.69 161 SER A O 1
ATOM 1268 N N . TRP A 1 162 ? -11.931 1.368 8.563 1.00 86.31 162 TRP A N 1
ATOM 1269 C CA . TRP A 1 162 ? -11.348 1.643 9.870 1.00 86.31 162 TRP A CA 1
ATOM 1270 C C . TRP A 1 162 ? -11.117 0.359 10.666 1.00 86.31 162 TRP A C 1
ATOM 1272 O O . TRP A 1 162 ? -11.876 -0.612 10.564 1.00 86.31 162 TRP A O 1
ATOM 1282 N N . ALA A 1 163 ? -10.044 0.373 11.441 1.00 86.62 163 ALA A N 1
ATOM 1283 C CA . ALA A 1 163 ? -9.688 -0.659 12.392 1.00 86.62 163 ALA A CA 1
ATOM 1284 C C . ALA A 1 163 ? -9.098 -0.024 13.652 1.00 86.62 163 ALA A C 1
ATOM 1286 O O . ALA A 1 163 ? -8.689 1.137 13.637 1.00 86.62 163 ALA A O 1
ATOM 1287 N N . GLU A 1 164 ? -9.037 -0.792 14.726 1.00 86.56 164 GLU A N 1
ATOM 1288 C CA . GLU A 1 164 ? -8.523 -0.366 16.017 1.00 86.56 164 GLU A CA 1
ATOM 1289 C C . GLU A 1 164 ? -7.516 -1.380 16.564 1.00 86.56 164 GLU A C 1
ATOM 1291 O O . GLU A 1 164 ? -7.534 -2.554 16.195 1.00 86.56 164 GLU A O 1
ATOM 1296 N N . VAL A 1 165 ? -6.606 -0.910 17.413 1.00 83.25 165 VAL A N 1
ATOM 1297 C CA . VAL A 1 165 ? -5.675 -1.742 18.185 1.00 83.25 165 VAL A CA 1
ATOM 1298 C C . VAL A 1 165 ? -5.763 -1.303 19.638 1.00 83.25 165 VAL A C 1
ATOM 1300 O O . VAL A 1 165 ? -5.534 -0.124 19.933 1.00 83.25 165 VAL A O 1
ATOM 1303 N N . ASP A 1 166 ? -6.062 -2.238 20.540 1.00 77.00 166 ASP A N 1
ATOM 1304 C CA . ASP A 1 166 ? -5.938 -1.994 21.974 1.00 77.00 166 ASP A CA 1
ATOM 1305 C C . ASP A 1 166 ? -4.475 -2.099 22.405 1.00 77.00 166 ASP A C 1
ATOM 1307 O O . ASP A 1 166 ? -3.860 -3.172 22.435 1.00 77.00 166 ASP A O 1
ATOM 1311 N N . GLY A 1 167 ? -3.904 -0.948 22.743 1.00 63.53 167 GLY A N 1
ATOM 1312 C CA . GLY A 1 167 ? -2.662 -0.896 23.475 1.00 63.53 167 GLY A CA 1
ATOM 1313 C C . GLY A 1 167 ? -2.942 -1.041 24.953 1.00 63.53 167 GLY A C 1
ATOM 1314 O O . GLY A 1 167 ? -3.241 -0.048 25.616 1.00 63.53 167 GLY A O 1
ATOM 1315 N N . VAL A 1 168 ? -2.832 -2.261 25.480 1.00 57.84 168 VAL A N 1
ATOM 1316 C CA . VAL A 1 168 ? -3.035 -2.549 26.906 1.00 57.84 168 VAL A CA 1
ATOM 1317 C C . VAL A 1 168 ? -2.196 -1.577 27.758 1.00 57.84 168 VAL A C 1
ATOM 1319 O O . VAL A 1 168 ? -0.983 -1.722 27.890 1.00 57.84 168 VAL A O 1
ATOM 1322 N N . GLY A 1 169 ? -2.850 -0.560 28.333 1.00 55.22 169 GLY A N 1
ATOM 1323 C CA . GLY A 1 169 ? -2.235 0.492 29.157 1.00 55.22 169 GLY A CA 1
ATOM 1324 C C . GLY A 1 169 ? -1.839 1.798 28.444 1.00 55.22 169 GLY A C 1
ATOM 1325 O O . GLY A 1 169 ? -1.619 2.795 29.134 1.00 55.22 169 GLY A O 1
ATOM 1326 N N . SER A 1 170 ? -1.786 1.835 27.110 1.00 57.53 170 SER A N 1
ATOM 1327 C CA . SER A 1 170 ? -1.425 3.008 26.288 1.00 57.53 170 SER A CA 1
ATOM 1328 C C . SER A 1 170 ? -2.612 3.673 25.577 1.00 57.53 170 SER A C 1
ATOM 1330 O O . SER A 1 170 ? -2.505 4.839 25.190 1.00 57.53 170 SER A O 1
ATOM 1332 N N . GLY A 1 171 ? -3.754 2.987 25.485 1.00 64.50 171 GLY A N 1
ATOM 1333 C CA . GLY A 1 171 ? -4.992 3.506 24.899 1.00 64.50 171 GLY A CA 1
ATOM 1334 C C . GLY A 1 171 ? -5.265 2.984 23.487 1.00 64.50 171 GLY A C 1
ATOM 1335 O O . GLY A 1 171 ? -4.461 2.261 22.900 1.00 64.50 171 GLY A O 1
ATOM 1336 N N . LEU A 1 172 ? -6.436 3.346 22.961 1.00 70.81 172 LEU A N 1
ATOM 1337 C CA . LEU A 1 172 ? -6.937 2.875 21.672 1.00 70.81 172 LEU A CA 1
ATOM 1338 C C . LEU A 1 172 ? -6.240 3.589 20.510 1.00 70.81 172 LEU A C 1
ATOM 1340 O O . LEU A 1 172 ? -6.221 4.822 20.440 1.00 70.81 172 LEU A O 1
ATOM 1344 N N . VAL A 1 173 ? -5.720 2.807 19.571 1.00 78.06 173 VAL A N 1
ATOM 1345 C CA . VAL A 1 173 ? -5.130 3.297 18.325 1.00 78.06 173 VAL A CA 1
ATOM 1346 C C . VAL A 1 173 ? -6.119 3.085 17.196 1.00 78.06 173 VAL A C 1
ATOM 1348 O O . VAL A 1 173 ? -6.515 1.953 16.945 1.00 78.06 173 VAL A O 1
ATOM 1351 N N . SER A 1 174 ? -6.476 4.145 16.473 1.00 80.38 174 SER A N 1
ATOM 1352 C CA . SER A 1 174 ? -7.334 4.033 15.288 1.00 80.38 174 SER A CA 1
ATOM 1353 C C . SER A 1 174 ? -6.490 3.985 14.020 1.00 80.38 174 SER A C 1
ATOM 1355 O O . SER A 1 174 ? -5.567 4.781 13.844 1.00 80.38 174 SER A O 1
ATOM 1357 N N . LEU A 1 175 ? -6.826 3.085 13.104 1.00 85.56 175 LEU A N 1
ATOM 1358 C CA . LEU A 1 175 ? -6.139 2.888 11.837 1.00 85.56 175 LEU A CA 1
ATOM 1359 C C . LEU A 1 175 ? -7.114 2.984 10.663 1.00 85.56 175 LEU A C 1
ATOM 1361 O O . LEU A 1 175 ? -8.234 2.484 10.741 1.00 85.56 175 LEU A O 1
ATOM 1365 N N . VAL A 1 176 ? -6.673 3.560 9.542 1.00 85.00 176 VAL A N 1
ATOM 1366 C CA . VAL A 1 176 ? -7.410 3.494 8.269 1.00 85.00 176 VAL A CA 1
ATOM 1367 C C . VAL A 1 176 ? -6.573 2.798 7.208 1.00 85.00 176 VAL A C 1
ATOM 1369 O O . VAL A 1 176 ? -5.430 3.179 6.950 1.00 85.00 176 VAL A O 1
ATOM 1372 N N . SER A 1 177 ? -7.147 1.781 6.571 1.00 88.00 177 SER A N 1
ATOM 1373 C CA . SER A 1 177 ? -6.485 1.063 5.478 1.00 88.00 177 SER A CA 1
ATOM 1374 C C . SER A 1 177 ? -6.532 1.907 4.212 1.00 88.00 177 SER A C 1
ATOM 1376 O O . SER A 1 177 ? -7.614 2.241 3.738 1.00 88.00 177 SER A O 1
ATOM 1378 N N . TYR A 1 178 ? -5.381 2.268 3.644 1.00 86.56 178 TYR A N 1
ATOM 1379 C CA . TYR A 1 178 ? -5.335 3.141 2.461 1.00 86.56 178 TYR A CA 1
ATOM 1380 C C . TYR A 1 178 ? -4.362 2.675 1.377 1.00 86.56 178 TYR A C 1
ATOM 1382 O O . TYR A 1 178 ? -4.444 3.160 0.247 1.00 86.56 178 TYR A O 1
ATOM 1390 N N . GLY A 1 179 ? -3.490 1.706 1.660 1.00 88.81 179 GLY A N 1
ATOM 1391 C CA . GLY A 1 179 ? -2.644 1.099 0.639 1.00 88.81 179 GLY A CA 1
ATOM 1392 C C . GLY A 1 179 ? -2.475 -0.406 0.801 1.00 88.81 179 GLY A C 1
ATOM 1393 O O . GLY A 1 179 ? -2.770 -0.971 1.847 1.00 88.81 179 GLY A O 1
ATOM 1394 N N . LYS A 1 180 ? -1.960 -1.048 -0.249 1.00 91.12 180 LYS A N 1
ATOM 1395 C CA . LYS A 1 180 ? -1.567 -2.464 -0.242 1.00 91.12 180 LYS A CA 1
ATOM 1396 C C . LYS A 1 180 ? -0.144 -2.588 -0.774 1.00 91.12 180 LYS A C 1
ATOM 1398 O O . LYS A 1 180 ? 0.182 -1.986 -1.799 1.00 91.12 180 LYS A O 1
ATOM 1403 N N . LEU A 1 181 ? 0.700 -3.345 -0.086 1.00 90.81 181 LEU A N 1
ATOM 1404 C CA . LEU A 1 181 ? 2.076 -3.629 -0.490 1.00 90.81 181 LEU A CA 1
ATOM 1405 C C . LEU A 1 181 ? 2.188 -5.098 -0.891 1.00 90.81 181 LEU A C 1
ATOM 1407 O O . LEU A 1 181 ? 1.752 -5.978 -0.157 1.00 90.81 181 LEU A O 1
ATOM 1411 N N . PHE A 1 182 ? 2.825 -5.352 -2.029 1.00 92.44 182 PHE A N 1
ATOM 1412 C CA . PHE A 1 182 ? 3.292 -6.675 -2.422 1.00 92.44 182 PHE A CA 1
ATOM 1413 C C . PHE A 1 182 ? 4.808 -6.671 -2.485 1.00 92.44 182 PHE A C 1
ATOM 1415 O O . PHE A 1 182 ? 5.396 -5.803 -3.133 1.00 92.44 182 PHE A O 1
ATOM 1422 N N . GLN A 1 183 ? 5.448 -7.641 -1.848 1.00 90.44 183 GLN A N 1
ATOM 1423 C CA . GLN A 1 183 ? 6.898 -7.689 -1.734 1.00 90.44 183 GLN A CA 1
ATOM 1424 C C . GLN A 1 183 ? 7.434 -9.078 -2.065 1.00 90.44 183 GLN A C 1
ATOM 1426 O O . GLN A 1 183 ? 6.921 -10.100 -1.602 1.00 90.44 183 GLN A O 1
ATOM 1431 N N . LYS A 1 184 ? 8.520 -9.105 -2.844 1.00 89.19 184 LYS A N 1
ATOM 1432 C CA . LYS A 1 184 ? 9.266 -10.332 -3.107 1.00 89.19 184 LYS A CA 1
ATOM 1433 C C . LYS A 1 184 ? 9.837 -10.875 -1.787 1.00 89.19 184 LYS A C 1
ATOM 1435 O O . LYS A 1 184 ? 10.522 -10.122 -1.091 1.00 89.19 184 LYS A O 1
ATOM 1440 N N . PRO A 1 185 ? 9.639 -12.163 -1.457 1.00 82.56 185 PRO A N 1
ATOM 1441 C CA . PRO A 1 185 ? 10.250 -12.762 -0.278 1.00 82.56 185 PRO A CA 1
ATOM 1442 C C . PRO A 1 185 ? 11.779 -12.707 -0.368 1.00 82.56 185 PRO A C 1
ATOM 1444 O O . PRO A 1 185 ? 12.367 -12.960 -1.422 1.00 82.56 185 PRO A O 1
ATOM 1447 N N . THR A 1 186 ? 12.438 -12.392 0.744 1.00 68.94 186 THR A N 1
ATOM 1448 C CA . THR A 1 186 ? 13.887 -12.122 0.779 1.00 68.94 186 THR A CA 1
ATOM 1449 C C . THR A 1 186 ? 14.751 -13.398 0.783 1.00 68.94 186 THR A C 1
ATOM 1451 O O . THR A 1 186 ? 15.976 -13.316 0.706 1.00 68.94 186 THR A O 1
ATOM 1454 N N . HIS A 1 187 ? 14.158 -14.596 0.856 1.00 53.88 187 HIS A N 1
ATOM 1455 C CA . HIS A 1 187 ? 14.901 -15.843 1.070 1.00 53.88 187 HIS A CA 1
ATOM 1456 C C . HIS A 1 187 ? 15.310 -16.574 -0.221 1.00 53.88 187 HIS A C 1
ATOM 1458 O O . HIS A 1 187 ? 14.489 -17.204 -0.883 1.00 53.88 187 HIS A O 1
ATOM 1464 N N . GLY A 1 188 ? 16.620 -16.560 -0.508 1.00 51.41 188 GLY A N 1
ATOM 1465 C CA . GLY A 1 188 ? 17.414 -17.666 -1.082 1.00 51.41 188 GLY A CA 1
ATOM 1466 C C . GLY A 1 188 ? 17.111 -18.177 -2.497 1.00 51.41 188 GLY A C 1
ATOM 1467 O O . GLY A 1 188 ? 17.906 -18.954 -3.022 1.00 51.41 188 GLY A O 1
ATOM 1468 N N . CYS A 1 189 ? 16.010 -17.767 -3.128 1.00 55.19 189 CYS A N 1
ATOM 1469 C CA . CYS A 1 189 ? 15.598 -18.263 -4.436 1.00 55.19 189 CYS A CA 1
ATOM 1470 C C . CYS A 1 189 ? 15.527 -17.109 -5.454 1.00 55.19 189 CYS A C 1
ATOM 1472 O O . CYS A 1 189 ? 14.787 -16.146 -5.235 1.00 55.19 189 CYS A O 1
ATOM 1474 N N . PRO A 1 190 ? 16.296 -17.163 -6.558 1.00 61.62 190 PRO A N 1
ATOM 1475 C CA . PRO A 1 190 ? 16.398 -16.043 -7.492 1.00 61.62 190 PRO A CA 1
ATOM 1476 C C . PRO A 1 190 ? 15.080 -15.748 -8.225 1.00 61.62 190 PRO A C 1
ATOM 1478 O O . PRO A 1 190 ? 14.784 -14.574 -8.455 1.00 61.62 190 PRO A O 1
ATOM 1481 N N . ASP A 1 191 ? 14.232 -16.755 -8.455 1.00 73.00 191 ASP A N 1
ATOM 1482 C CA . ASP A 1 191 ? 12.974 -16.625 -9.198 1.00 73.00 191 ASP A CA 1
ATOM 1483 C C . ASP A 1 191 ? 11.790 -17.163 -8.388 1.00 73.00 191 ASP A C 1
ATOM 1485 O O . ASP A 1 191 ? 11.386 -18.317 -8.513 1.00 73.00 191 ASP A O 1
ATOM 1489 N N . ILE A 1 192 ? 11.241 -16.307 -7.525 1.00 82.81 192 ILE A N 1
ATOM 1490 C CA . ILE A 1 192 ? 9.993 -16.581 -6.809 1.00 82.81 192 ILE A CA 1
ATOM 1491 C C . ILE A 1 192 ? 8.831 -16.108 -7.694 1.00 82.81 192 ILE A C 1
ATOM 1493 O O . ILE A 1 192 ? 8.791 -14.914 -8.018 1.00 82.81 192 ILE A O 1
ATOM 1497 N N . PRO A 1 193 ? 7.908 -17.008 -8.085 1.00 87.25 193 PRO A N 1
ATOM 1498 C CA . PRO A 1 193 ? 6.677 -16.656 -8.788 1.00 87.25 193 PRO A CA 1
ATOM 1499 C C . PRO A 1 193 ? 5.897 -15.525 -8.099 1.00 87.25 193 PRO A C 1
ATOM 1501 O O . PRO A 1 193 ? 5.913 -15.410 -6.874 1.00 87.25 193 PRO A O 1
ATOM 1504 N N . PHE A 1 194 ? 5.234 -14.667 -8.880 1.00 89.62 194 PHE A N 1
ATOM 1505 C CA . PHE A 1 194 ? 4.551 -13.474 -8.355 1.00 89.62 194 PHE A CA 1
ATOM 1506 C C . PHE A 1 194 ? 3.351 -13.788 -7.450 1.00 89.62 194 PHE A C 1
ATOM 1508 O O . PHE A 1 194 ? 3.018 -12.982 -6.588 1.00 89.62 194 PHE A O 1
ATOM 1515 N N . ASP A 1 195 ? 2.742 -14.962 -7.603 1.00 86.12 195 ASP A N 1
ATOM 1516 C CA . ASP A 1 195 ? 1.680 -15.482 -6.731 1.00 86.12 195 ASP A CA 1
ATOM 1517 C C . ASP A 1 195 ? 2.179 -15.869 -5.327 1.00 86.12 195 ASP A C 1
ATOM 1519 O O . ASP A 1 195 ? 1.382 -16.026 -4.410 1.00 86.12 195 ASP A O 1
ATOM 1523 N N . ARG A 1 196 ? 3.500 -15.982 -5.141 1.00 86.12 196 ARG A N 1
ATOM 1524 C CA . ARG A 1 196 ? 4.153 -16.257 -3.853 1.00 86.12 196 ARG A CA 1
ATOM 1525 C C . ARG A 1 196 ? 4.752 -15.009 -3.207 1.00 86.12 196 ARG A C 1
ATOM 1527 O O . ARG A 1 196 ? 5.587 -15.122 -2.310 1.00 86.12 196 ARG A O 1
ATOM 1534 N N . TRP A 1 197 ? 4.414 -13.821 -3.702 1.00 89.06 197 TRP A N 1
ATOM 1535 C CA . TRP A 1 197 ? 4.842 -12.577 -3.069 1.00 89.06 197 TRP A CA 1
ATOM 1536 C C . TRP A 1 197 ? 4.033 -12.321 -1.804 1.00 89.06 197 TRP A C 1
ATOM 1538 O O . TRP A 1 197 ? 2.824 -12.533 -1.779 1.00 89.06 197 TRP A O 1
ATOM 1548 N N . HIS A 1 198 ? 4.701 -11.836 -0.760 1.00 87.50 198 HIS A N 1
ATOM 1549 C CA . HIS A 1 198 ? 4.018 -11.472 0.473 1.00 87.50 198 HIS A CA 1
ATOM 1550 C C . HIS A 1 198 ? 3.156 -10.240 0.236 1.00 87.50 198 HIS A C 1
ATOM 1552 O O . HIS A 1 198 ? 3.580 -9.304 -0.450 1.00 87.50 198 HIS A O 1
ATOM 1558 N N . SER A 1 199 ? 1.963 -10.240 0.821 1.00 88.38 199 SER A N 1
ATOM 1559 C CA . SER A 1 199 ? 1.040 -9.118 0.762 1.00 88.38 199 SER A CA 1
ATOM 1560 C C . SER A 1 199 ? 0.819 -8.528 2.151 1.00 88.38 199 SER A C 1
ATOM 1562 O O . SER A 1 199 ? 0.748 -9.237 3.157 1.00 88.38 199 SER A O 1
ATOM 1564 N N . TYR A 1 200 ? 0.751 -7.205 2.190 1.00 88.12 200 TYR A N 1
ATOM 1565 C CA . TYR A 1 200 ? 0.639 -6.428 3.411 1.00 88.12 200 TYR A CA 1
ATOM 1566 C C . TYR A 1 200 ? -0.400 -5.329 3.231 1.00 88.12 200 TYR A C 1
ATOM 1568 O O . TYR A 1 200 ? -0.518 -4.739 2.148 1.00 88.12 200 TYR A O 1
ATOM 1576 N N . ASN A 1 201 ? -1.088 -5.009 4.318 1.00 87.88 201 ASN A N 1
ATOM 1577 C CA . ASN A 1 201 ? -1.949 -3.848 4.417 1.00 87.88 201 ASN A CA 1
ATOM 1578 C C . ASN A 1 201 ? -1.125 -2.646 4.893 1.00 87.88 201 ASN A C 1
ATOM 1580 O O . ASN A 1 201 ? -0.350 -2.754 5.846 1.00 87.88 201 ASN A O 1
ATOM 1584 N N . LEU A 1 202 ? -1.290 -1.504 4.227 1.00 87.00 202 LEU A N 1
ATOM 1585 C CA . LEU A 1 202 ? -0.703 -0.230 4.632 1.00 87.00 202 LEU A CA 1
ATOM 1586 C C . LEU A 1 202 ? -1.803 0.648 5.225 1.00 87.00 202 LEU A C 1
ATOM 1588 O O . LEU A 1 202 ? -2.757 1.043 4.540 1.00 87.00 202 LEU A O 1
ATOM 1592 N N . GLN A 1 203 ? -1.645 0.960 6.505 1.00 84.81 203 GLN A N 1
ATOM 1593 C CA . GLN A 1 203 ? -2.632 1.680 7.290 1.00 84.81 203 GLN A CA 1
ATOM 1594 C C . GLN A 1 203 ? -2.021 2.950 7.859 1.00 84.81 203 GLN A C 1
ATOM 1596 O O . GLN A 1 203 ? -0.889 2.925 8.324 1.00 84.81 203 GLN A O 1
ATOM 1601 N N . ALA A 1 204 ? -2.760 4.053 7.839 1.00 79.88 204 ALA A N 1
ATOM 1602 C CA . ALA A 1 204 ? -2.367 5.239 8.589 1.00 79.88 204 ALA A CA 1
ATOM 1603 C C . ALA A 1 204 ? -2.900 5.116 10.015 1.00 79.88 204 ALA A C 1
ATOM 1605 O O . ALA A 1 204 ? -4.000 4.600 10.205 1.00 79.88 204 ALA A O 1
ATOM 1606 N N . CYS A 1 205 ? -2.127 5.573 10.991 1.00 76.75 205 CYS A N 1
ATOM 1607 C CA . CYS A 1 205 ? -2.422 5.462 12.411 1.00 76.75 205 CYS A CA 1
ATOM 1608 C C . CYS A 1 205 ? -2.762 6.830 13.004 1.00 76.75 205 CYS A C 1
ATOM 1610 O O . CYS A 1 205 ? -2.126 7.842 12.705 1.00 76.75 205 CYS A O 1
ATOM 1612 N N . TRP A 1 206 ? -3.721 6.837 13.922 1.00 72.88 206 TRP A N 1
ATOM 1613 C CA . TRP A 1 206 ? -4.080 7.968 14.766 1.00 72.88 206 TRP A CA 1
ATOM 1614 C C . TRP A 1 206 ? -3.898 7.580 16.230 1.00 72.88 206 TRP A C 1
ATOM 1616 O O . TRP A 1 206 ? -4.263 6.483 16.644 1.00 72.88 206 TRP A O 1
ATOM 1626 N N . GLY A 1 207 ? -3.357 8.513 17.014 1.00 63.88 207 GLY A N 1
ATOM 1627 C CA . GLY A 1 207 ? -3.212 8.356 18.463 1.00 63.88 207 GLY A CA 1
ATOM 1628 C C . GLY A 1 207 ? -1.998 7.546 18.923 1.00 63.88 207 GLY A C 1
ATOM 1629 O O . GLY A 1 207 ? -1.919 7.193 20.092 1.00 63.88 207 GLY A O 1
ATOM 1630 N N . VAL A 1 208 ? -1.031 7.294 18.036 1.00 66.81 208 VAL A N 1
ATOM 1631 C CA . VAL A 1 208 ? 0.222 6.588 18.355 1.00 66.81 208 VAL A CA 1
ATOM 1632 C C . VAL A 1 208 ? 1.377 7.577 18.433 1.00 66.81 208 VAL A C 1
ATOM 1634 O O . VAL A 1 208 ? 1.531 8.428 17.557 1.00 66.81 208 VAL A O 1
ATOM 1637 N N . ASP A 1 209 ? 2.210 7.436 19.459 1.00 66.25 209 ASP A N 1
ATOM 1638 C CA . ASP A 1 209 ? 3.581 7.940 19.473 1.00 66.25 209 ASP A CA 1
ATOM 1639 C C . ASP A 1 209 ? 4.585 6.771 19.504 1.00 66.25 209 ASP A C 1
ATOM 1641 O O . ASP A 1 209 ? 4.193 5.605 19.569 1.00 66.25 209 ASP A O 1
ATOM 1645 N N . GLU A 1 210 ? 5.885 7.065 19.422 1.00 65.06 210 GLU A N 1
ATOM 1646 C CA . GLU A 1 210 ? 6.922 6.021 19.419 1.00 65.06 210 GLU A CA 1
ATOM 1647 C C . GLU A 1 210 ? 6.847 5.116 20.663 1.00 65.06 210 GLU A C 1
ATOM 1649 O O . GLU A 1 210 ? 6.956 3.898 20.535 1.00 65.06 210 GLU A O 1
ATOM 1654 N N . ALA A 1 211 ? 6.565 5.677 21.845 1.00 63.41 211 ALA A N 1
ATOM 1655 C CA . ALA A 1 211 ? 6.489 4.916 23.091 1.00 63.41 211 ALA A CA 1
ATOM 1656 C C . ALA A 1 211 ? 5.265 3.987 23.131 1.00 63.41 211 ALA A C 1
ATOM 1658 O O . ALA A 1 211 ? 5.355 2.861 23.622 1.00 63.41 211 ALA A O 1
ATOM 1659 N N . ILE A 1 212 ? 4.131 4.435 22.585 1.00 67.12 212 ILE A N 1
ATOM 1660 C CA . ILE A 1 212 ? 2.937 3.601 22.406 1.00 67.12 212 ILE A CA 1
ATOM 1661 C C . ILE A 1 212 ? 3.240 2.478 21.408 1.00 67.12 212 ILE A C 1
ATOM 1663 O O . ILE A 1 212 ? 2.891 1.330 21.668 1.00 67.12 212 ILE A O 1
ATOM 1667 N N . SER A 1 213 ? 3.930 2.779 20.304 1.00 70.19 213 SER A N 1
ATOM 1668 C CA . SER A 1 213 ? 4.203 1.798 19.248 1.00 70.19 213 SER A CA 1
ATOM 1669 C C . SER A 1 213 ? 5.045 0.605 19.713 1.00 70.19 213 SER A C 1
ATOM 1671 O O . SER A 1 213 ? 4.735 -0.531 19.353 1.00 70.19 213 SER A O 1
ATOM 1673 N N . ASP A 1 214 ? 6.037 0.842 20.577 1.00 70.31 214 ASP A N 1
ATOM 1674 C CA . ASP A 1 214 ? 6.871 -0.217 21.159 1.00 70.31 214 ASP A CA 1
ATOM 1675 C C . ASP A 1 214 ? 6.066 -1.148 22.083 1.00 70.31 214 ASP A C 1
ATOM 1677 O O . ASP A 1 214 ? 6.363 -2.340 22.187 1.00 70.31 214 ASP A O 1
ATOM 1681 N N . GLY A 1 215 ? 5.036 -0.618 22.751 1.00 69.62 215 GLY A N 1
ATOM 1682 C CA . GLY A 1 215 ? 4.207 -1.368 23.697 1.00 69.62 215 GLY A CA 1
ATOM 1683 C C . GLY A 1 215 ? 3.112 -2.220 23.052 1.00 69.62 215 GLY A C 1
ATOM 1684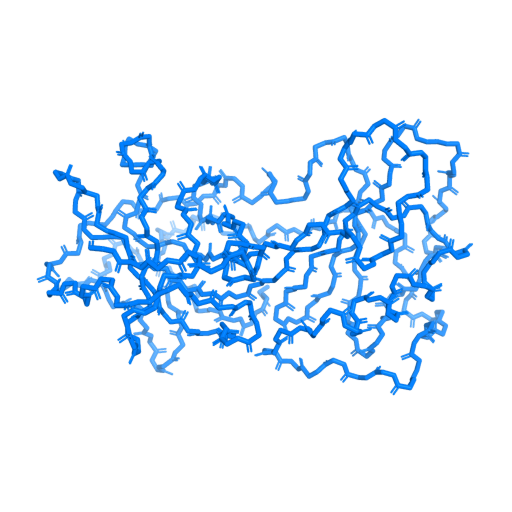 O O . GLY A 1 215 ? 2.658 -3.179 23.672 1.00 69.62 215 GLY A O 1
ATOM 1685 N N . ILE A 1 216 ? 2.695 -1.895 21.824 1.00 73.31 216 ILE A N 1
ATOM 1686 C CA . ILE A 1 216 ? 1.566 -2.553 21.134 1.00 73.31 216 ILE A CA 1
ATOM 1687 C C . ILE A 1 216 ? 2.003 -3.497 20.009 1.00 73.31 216 ILE A C 1
ATOM 1689 O O . ILE A 1 216 ? 1.170 -4.034 19.279 1.00 73.31 216 ILE A O 1
ATOM 1693 N N . GLY A 1 217 ? 3.310 -3.713 19.852 1.00 78.62 217 GLY A N 1
ATOM 1694 C CA . GLY A 1 217 ? 3.854 -4.660 18.885 1.00 78.62 217 GLY A CA 1
ATOM 1695 C C . GLY A 1 217 ? 3.265 -6.064 19.068 1.00 78.62 217 GLY A C 1
ATOM 1696 O O . GLY A 1 217 ? 3.343 -6.656 20.141 1.00 78.62 217 GLY A O 1
ATOM 1697 N N . GLY A 1 218 ? 2.682 -6.606 18.002 1.00 77.25 218 GLY A N 1
ATOM 1698 C CA . GLY A 1 218 ? 2.003 -7.900 17.975 1.00 77.25 218 GLY A CA 1
ATOM 1699 C C . GLY A 1 218 ? 0.522 -7.858 18.358 1.00 77.25 218 GLY A C 1
ATOM 1700 O O . GLY A 1 218 ? -0.129 -8.896 18.267 1.00 77.25 218 GLY A O 1
ATOM 1701 N N . ALA A 1 219 ? -0.028 -6.704 18.746 1.00 84.12 219 ALA A N 1
ATOM 1702 C CA . ALA A 1 219 ? -1.449 -6.581 19.059 1.00 84.12 219 ALA A CA 1
ATOM 1703 C C . ALA A 1 219 ? -2.324 -6.745 17.796 1.00 84.12 219 ALA A C 1
ATOM 1705 O O . ALA A 1 219 ? -1.914 -6.328 16.703 1.00 84.12 219 ALA A O 1
ATOM 1706 N N . PRO A 1 220 ? -3.509 -7.375 17.906 1.00 85.31 220 PRO A N 1
ATOM 1707 C CA . PRO A 1 220 ? -4.409 -7.562 16.773 1.00 85.31 220 PRO A CA 1
ATOM 1708 C C . PRO A 1 220 ? -4.983 -6.223 16.301 1.00 85.31 220 PRO A C 1
ATOM 1710 O O . PRO A 1 220 ? -5.389 -5.391 17.105 1.00 85.31 220 PRO A O 1
ATOM 1713 N N . ILE A 1 221 ? -5.042 -6.034 14.982 1.00 87.31 221 ILE A N 1
ATOM 1714 C CA . ILE A 1 221 ? -5.705 -4.891 14.348 1.00 87.31 221 ILE A CA 1
ATOM 1715 C C . ILE A 1 221 ? -7.120 -5.315 13.961 1.00 87.31 221 ILE A C 1
ATOM 1717 O O . ILE A 1 221 ? -7.306 -6.066 12.995 1.00 87.31 221 ILE A O 1
ATOM 1721 N N . VAL A 1 222 ? -8.114 -4.840 14.703 1.00 86.62 222 VAL A N 1
ATOM 1722 C CA . VAL A 1 222 ? -9.500 -5.311 14.636 1.00 86.62 222 VAL A CA 1
ATOM 1723 C C . VAL A 1 222 ? -10.375 -4.343 13.847 1.00 86.62 222 VAL A C 1
ATOM 1725 O O . VAL A 1 222 ? -10.408 -3.148 14.112 1.00 86.62 222 VAL A O 1
ATOM 1728 N N . SER A 1 223 ? -11.095 -4.843 12.845 1.00 87.12 223 SER A N 1
ATOM 1729 C CA . SER A 1 223 ? -12.005 -4.033 12.036 1.00 87.12 223 SER A CA 1
ATOM 1730 C C . SER A 1 223 ? -13.211 -3.554 12.845 1.00 87.12 223 SER A C 1
ATOM 1732 O O . SER A 1 223 ? -13.953 -4.365 13.400 1.00 87.12 223 SER A O 1
ATOM 1734 N N . CYS A 1 224 ? -13.486 -2.249 12.789 1.00 84.25 224 CYS A N 1
ATOM 1735 C CA . CYS A 1 224 ? -14.654 -1.645 13.437 1.00 84.25 224 CYS A CA 1
ATOM 1736 C C . CYS A 1 224 ? -15.990 -2.060 12.789 1.00 84.25 224 CYS A C 1
ATOM 1738 O O . CYS A 1 224 ? -17.048 -1.842 13.367 1.00 84.25 224 CYS A O 1
ATOM 1740 N N . GLU A 1 225 ? -15.976 -2.612 11.569 1.00 84.56 225 GLU A N 1
ATOM 1741 C CA . GLU A 1 225 ? -17.208 -2.993 10.862 1.00 84.56 225 GLU A CA 1
ATOM 1742 C C . GLU A 1 225 ? -17.759 -4.345 11.328 1.00 84.56 225 GLU A C 1
ATOM 1744 O O . GLU A 1 225 ? -18.971 -4.562 11.315 1.00 84.56 225 GLU A O 1
ATOM 1749 N N . ASN A 1 226 ? -16.877 -5.287 11.667 1.00 84.06 226 ASN A N 1
ATOM 1750 C CA . ASN A 1 226 ? -17.262 -6.686 11.860 1.00 84.06 226 ASN A CA 1
ATOM 1751 C C . ASN A 1 226 ? -16.461 -7.438 12.937 1.00 84.06 226 ASN A C 1
ATOM 1753 O O . ASN A 1 226 ? -16.724 -8.625 13.146 1.00 84.06 226 ASN A O 1
ATOM 1757 N N . GLY A 1 227 ? -15.505 -6.789 13.609 1.00 84.62 227 GLY A N 1
ATOM 1758 C CA . GLY A 1 227 ? -14.623 -7.429 14.588 1.00 84.62 227 GLY A CA 1
ATOM 1759 C C . GLY A 1 227 ? -13.585 -8.373 13.967 1.00 84.62 227 GLY A C 1
ATOM 1760 O O . GLY A 1 227 ? -13.014 -9.209 14.660 1.00 84.62 227 GLY A O 1
ATOM 1761 N N . GLY A 1 228 ? -13.362 -8.322 12.653 1.00 88.31 228 GLY A N 1
ATOM 1762 C CA . GLY A 1 228 ? -12.376 -9.157 11.968 1.00 88.31 228 GLY A CA 1
ATOM 1763 C C . GLY A 1 228 ? -10.948 -8.660 12.188 1.00 88.31 228 GLY A C 1
ATOM 1764 O O . GLY A 1 228 ? -10.667 -7.479 11.992 1.00 88.31 228 GLY A O 1
ATOM 1765 N N . VAL A 1 229 ? -10.029 -9.555 12.545 1.00 87.62 229 VAL A N 1
ATOM 1766 C CA . VAL A 1 229 ? -8.598 -9.259 12.668 1.00 87.62 229 VAL A CA 1
ATOM 1767 C C . VAL A 1 229 ? -7.998 -9.151 11.270 1.00 87.62 229 VAL A C 1
ATOM 1769 O O . VAL A 1 229 ? -7.970 -10.121 10.516 1.00 87.62 229 VAL A O 1
ATOM 1772 N N . THR A 1 230 ? -7.529 -7.958 10.922 1.00 87.69 230 THR A N 1
ATOM 1773 C CA . THR A 1 230 ? -6.981 -7.626 9.594 1.00 87.69 230 THR A CA 1
ATOM 1774 C C . THR A 1 230 ? -5.469 -7.828 9.492 1.00 87.69 230 THR A C 1
ATOM 1776 O O . THR A 1 230 ? -4.913 -7.823 8.396 1.00 87.69 230 THR A O 1
ATOM 1779 N N . GLY A 1 231 ? -4.808 -8.009 10.633 1.00 86.56 231 GLY A N 1
ATOM 1780 C CA . GLY A 1 231 ? -3.369 -8.171 10.762 1.00 86.56 231 GLY A CA 1
ATOM 1781 C C . GLY A 1 231 ? -2.936 -7.957 12.210 1.00 86.56 231 GLY A C 1
ATOM 1782 O O . GLY A 1 231 ? -3.770 -7.766 13.096 1.00 86.56 231 GLY A O 1
ATOM 1783 N N . PHE A 1 232 ? -1.627 -7.950 12.436 1.00 84.75 232 PHE A N 1
ATOM 1784 C CA . PHE A 1 232 ? -1.032 -7.606 13.726 1.00 84.75 232 PHE A CA 1
ATOM 1785 C C . PHE A 1 232 ? -0.166 -6.358 13.585 1.00 84.75 232 PHE A C 1
ATOM 1787 O O . PHE A 1 232 ? 0.513 -6.180 12.568 1.00 84.75 232 PHE A O 1
ATOM 1794 N N . PHE A 1 233 ? -0.180 -5.500 14.602 1.00 81.50 233 PHE A N 1
ATOM 1795 C CA . PHE A 1 233 ? 0.601 -4.271 14.616 1.00 81.50 233 PHE A CA 1
ATOM 1796 C C . PHE A 1 233 ? 2.093 -4.613 14.685 1.00 81.50 233 PHE A C 1
ATOM 1798 O O . PHE A 1 233 ? 2.552 -5.183 15.667 1.00 81.50 233 PHE A O 1
ATOM 1805 N N . GLN A 1 234 ? 2.865 -4.322 13.638 1.00 72.44 234 GLN A N 1
ATOM 1806 C CA . GLN A 1 234 ? 4.290 -4.681 13.596 1.00 72.44 234 GLN A CA 1
ATOM 1807 C C . GLN A 1 234 ? 5.172 -3.493 13.237 1.00 72.44 234 GLN A C 1
ATOM 1809 O O . GLN A 1 234 ? 5.913 -2.985 14.072 1.00 72.44 234 GLN A O 1
ATOM 1814 N N . LEU A 1 235 ? 5.133 -3.073 11.974 1.00 69.62 235 LEU A N 1
ATOM 1815 C CA . LEU A 1 235 ? 6.064 -2.082 11.453 1.00 69.62 235 LEU A CA 1
ATOM 1816 C C . LEU A 1 235 ? 5.399 -0.714 11.476 1.00 69.62 235 LEU A C 1
ATOM 1818 O O . LEU A 1 235 ? 4.669 -0.365 10.551 1.00 69.62 235 LEU A O 1
ATOM 1822 N N . PHE A 1 236 ? 5.663 0.042 12.539 1.00 68.31 236 PHE A N 1
ATOM 1823 C CA . PHE A 1 236 ? 5.255 1.434 12.656 1.00 68.31 236 PHE A CA 1
ATOM 1824 C C . PHE A 1 236 ? 6.391 2.368 12.251 1.00 68.31 236 PHE A C 1
ATOM 1826 O O . PHE A 1 236 ? 7.542 2.192 12.657 1.00 68.31 236 PHE A O 1
ATOM 1833 N N . ASP A 1 237 ? 6.072 3.359 11.429 1.00 63.94 237 ASP A N 1
ATOM 1834 C CA . ASP A 1 237 ? 7.040 4.344 10.957 1.00 63.94 237 ASP A CA 1
ATOM 1835 C C . ASP A 1 237 ? 6.852 5.735 11.588 1.00 63.94 237 ASP A C 1
ATOM 1837 O O . ASP A 1 237 ? 7.637 6.632 11.323 1.00 63.94 237 ASP A O 1
ATOM 1841 N N . GLY A 1 238 ? 5.860 5.929 12.455 1.00 63.28 238 GLY A N 1
ATOM 1842 C CA . GLY A 1 238 ? 5.489 7.248 12.973 1.00 63.28 238 GLY A CA 1
ATOM 1843 C C . GLY A 1 238 ? 4.158 7.743 12.406 1.00 63.28 238 GLY A C 1
ATOM 1844 O O . GLY A 1 238 ? 3.405 8.404 13.104 1.00 63.28 238 GLY A O 1
ATOM 1845 N N . MET A 1 239 ? 3.790 7.378 11.181 1.00 67.94 239 MET A N 1
ATOM 1846 C CA . MET A 1 239 ? 2.454 7.674 10.648 1.00 67.94 239 MET A CA 1
ATOM 1847 C C . MET A 1 239 ? 1.706 6.404 10.258 1.00 67.94 239 MET A C 1
ATOM 1849 O O . MET A 1 239 ? 0.491 6.334 10.424 1.00 67.94 239 MET A O 1
ATOM 1853 N N . ASN A 1 240 ? 2.403 5.411 9.726 1.00 75.69 240 ASN A N 1
ATOM 1854 C CA . ASN A 1 240 ? 1.810 4.239 9.114 1.00 75.69 240 ASN A CA 1
ATOM 1855 C C . ASN A 1 240 ? 2.196 2.972 9.860 1.00 75.69 240 ASN A C 1
ATOM 1857 O O . ASN A 1 240 ? 3.322 2.828 10.335 1.00 75.69 240 ASN A O 1
ATOM 1861 N N . CYS A 1 241 ? 1.254 2.039 9.895 1.00 80.88 241 CYS A N 1
ATOM 1862 C CA . CYS A 1 241 ? 1.481 0.650 10.234 1.00 80.88 241 CYS A CA 1
ATOM 1863 C C . CYS A 1 241 ? 1.457 -0.181 8.951 1.00 80.88 241 CYS A C 1
ATOM 1865 O O . CYS A 1 241 ? 0.547 -0.052 8.123 1.00 80.88 241 CYS A O 1
ATOM 1867 N N . LEU A 1 242 ? 2.454 -1.045 8.798 1.00 82.25 242 LEU A N 1
ATOM 1868 C CA . LEU A 1 242 ? 2.423 -2.135 7.839 1.00 82.25 242 LEU A CA 1
ATOM 1869 C C . LEU A 1 242 ? 2.129 -3.438 8.587 1.00 82.25 242 LEU A C 1
ATOM 1871 O O . LEU A 1 242 ? 2.872 -3.816 9.500 1.00 82.25 242 LEU A O 1
ATOM 1875 N N . SER A 1 243 ? 1.065 -4.123 8.178 1.00 85.81 243 SER A N 1
ATOM 1876 C CA . SER A 1 243 ? 0.629 -5.392 8.761 1.00 85.81 243 SER A CA 1
ATOM 1877 C C . SER A 1 243 ? 0.541 -6.475 7.689 1.00 85.81 243 SER A C 1
ATOM 1879 O O . SER A 1 243 ? 0.070 -6.243 6.575 1.00 85.81 243 SER A O 1
ATOM 1881 N N . ALA A 1 244 ? 1.064 -7.664 7.992 1.00 85.75 244 ALA A N 1
ATOM 1882 C CA . ALA A 1 244 ? 0.972 -8.806 7.089 1.00 85.75 244 ALA A CA 1
ATOM 1883 C C . ALA A 1 244 ? -0.474 -9.305 7.018 1.00 85.75 244 ALA A C 1
ATOM 1885 O O . ALA A 1 244 ? -1.165 -9.350 8.039 1.00 85.75 244 ALA A O 1
ATOM 1886 N N . HIS A 1 245 ? -0.916 -9.701 5.826 1.00 85.69 245 HIS A N 1
ATOM 1887 C CA . HIS A 1 245 ? -2.213 -10.348 5.690 1.00 85.69 245 HIS A CA 1
ATOM 1888 C C . HIS A 1 245 ? -2.218 -11.754 6.295 1.00 85.69 245 HIS A C 1
ATOM 1890 O O . HIS A 1 245 ? -1.186 -12.421 6.376 1.00 85.69 245 HIS A O 1
ATOM 1896 N N . LEU A 1 246 ? -3.403 -12.202 6.710 1.00 84.69 246 LEU A N 1
ATOM 1897 C CA . LEU A 1 246 ? -3.590 -13.446 7.457 1.00 84.69 246 LEU A CA 1
ATOM 1898 C C . LEU A 1 246 ? -4.078 -14.610 6.580 1.00 84.69 246 LEU A C 1
ATOM 1900 O O . LEU A 1 246 ? -4.487 -15.635 7.115 1.00 84.69 246 LEU A O 1
ATOM 1904 N N . ASP A 1 247 ? -4.053 -14.476 5.249 1.00 82.12 247 ASP A N 1
ATOM 1905 C CA . ASP A 1 247 ? -4.606 -15.465 4.311 1.00 82.12 247 ASP A CA 1
ATOM 1906 C C . ASP A 1 247 ? -4.016 -16.868 4.498 1.00 82.12 247 ASP A C 1
ATOM 1908 O O . ASP A 1 247 ? -4.760 -17.844 4.431 1.00 82.12 247 ASP A O 1
ATOM 1912 N N . GLU A 1 248 ? -2.716 -16.979 4.790 1.00 78.19 248 GLU A N 1
ATOM 1913 C CA . GLU A 1 248 ? -2.067 -18.265 5.085 1.00 78.19 248 GLU A CA 1
ATOM 1914 C C . GLU A 1 248 ? -2.619 -18.892 6.375 1.00 78.19 248 GLU A C 1
ATOM 1916 O O . GLU A 1 248 ? -2.995 -20.061 6.372 1.00 78.19 248 GLU A O 1
ATOM 1921 N N . LEU A 1 249 ? -2.778 -18.106 7.448 1.00 77.75 249 LEU A N 1
ATOM 1922 C CA . LEU A 1 249 ? -3.363 -18.585 8.708 1.00 77.75 249 LEU A CA 1
ATOM 1923 C C . LEU A 1 249 ? -4.830 -18.995 8.529 1.00 77.75 249 LEU A C 1
ATOM 1925 O O . LEU A 1 249 ? -5.258 -20.033 9.027 1.00 77.75 249 LEU A O 1
ATOM 1929 N N . VAL A 1 250 ? -5.609 -18.217 7.775 1.00 82.06 250 VAL A N 1
ATOM 1930 C CA . VAL A 1 250 ? -6.999 -18.579 7.464 1.00 82.06 250 VAL A CA 1
ATOM 1931 C C . VAL A 1 250 ? -7.049 -19.875 6.649 1.00 82.06 250 VAL A C 1
ATOM 1933 O O . VAL A 1 250 ? -7.870 -20.745 6.934 1.00 82.06 250 VAL A O 1
ATOM 1936 N N . ALA A 1 251 ? -6.168 -20.038 5.657 1.00 81.31 251 ALA A N 1
ATOM 1937 C CA . ALA A 1 251 ? -6.098 -21.247 4.835 1.00 81.31 251 ALA A CA 1
ATOM 1938 C C . ALA A 1 251 ? -5.662 -22.490 5.632 1.00 81.31 251 ALA A C 1
ATOM 1940 O O . ALA A 1 251 ? -6.112 -23.598 5.338 1.00 81.31 251 ALA A O 1
ATOM 1941 N N . GLU A 1 252 ? -4.823 -22.309 6.651 1.00 82.38 252 GLU A N 1
ATOM 1942 C CA . GLU A 1 252 ? -4.418 -23.350 7.602 1.00 82.38 252 GLU A CA 1
ATOM 1943 C C . GLU A 1 252 ? -5.505 -23.693 8.642 1.00 82.38 252 GLU A C 1
ATOM 1945 O O . GLU A 1 252 ? -5.357 -24.668 9.379 1.00 82.38 252 GLU A O 1
ATOM 1950 N N . GLY A 1 253 ? -6.612 -22.942 8.680 1.00 79.50 253 GLY A N 1
ATOM 1951 C CA . GLY A 1 253 ? -7.750 -23.196 9.568 1.00 79.50 253 GLY A CA 1
ATOM 1952 C C . GLY A 1 253 ? -7.604 -22.600 10.968 1.00 79.50 253 GLY A C 1
ATOM 1953 O O . GLY A 1 253 ? -8.223 -23.101 11.905 1.00 79.50 253 GLY A O 1
ATOM 1954 N N . TRP A 1 254 ? -6.783 -21.559 11.133 1.00 80.06 254 TRP A N 1
ATOM 1955 C CA . TRP A 1 254 ? -6.677 -20.839 12.402 1.00 80.06 254 TRP A CA 1
ATOM 1956 C C . TRP A 1 254 ? -7.936 -20.006 12.678 1.00 80.06 254 TRP A C 1
ATOM 1958 O O . TRP A 1 254 ? -8.489 -19.365 11.783 1.00 80.06 254 TRP A O 1
ATOM 1968 N N . GLU A 1 255 ? -8.352 -19.971 13.944 1.00 80.44 255 GLU A N 1
ATOM 1969 C CA . GLU A 1 255 ? -9.530 -19.241 14.423 1.00 80.44 255 GLU A CA 1
ATOM 1970 C C . GLU A 1 255 ? -9.176 -18.379 15.646 1.00 80.44 255 GLU A C 1
ATOM 1972 O O . GLU A 1 255 ? -8.178 -18.620 16.329 1.00 80.44 255 GLU A O 1
ATOM 1977 N N . VAL A 1 256 ? -9.994 -17.357 15.918 1.00 78.44 256 VAL A N 1
ATOM 1978 C CA . VAL A 1 256 ? -9.896 -16.559 17.150 1.00 78.44 256 VAL A CA 1
ATOM 1979 C C . VAL A 1 256 ? -10.528 -17.362 18.293 1.00 78.44 256 VAL A C 1
ATOM 1981 O O . VAL A 1 256 ? -11.642 -17.858 18.131 1.00 78.44 256 VAL A O 1
ATOM 1984 N N . VAL A 1 257 ? -9.817 -17.500 19.419 1.00 66.50 257 VAL A N 1
ATOM 1985 C CA . VAL A 1 257 ? -10.229 -18.281 20.606 1.00 66.50 257 VAL A CA 1
ATOM 1986 C C . VAL A 1 257 ? -10.598 -17.364 21.763 1.00 66.50 257 VAL A C 1
ATOM 1988 O O . VAL A 1 257 ? -9.838 -16.397 21.992 1.00 66.50 257 VAL A O 1
#

Organism: Penicillium polonicum (NCBI:txid60169)

Foldseek 3Di:
DLPQAAEAEDPDADVVHDCDDPLGGYDYDHVVDDDDDQAAPAQQEAQPDDALQQVAADAALWADDLVSQLSQCVSCVVQAQFFKWKFFRQEIETEGDEPDPDDGDRNSDYCAYRRGGYGYHHDPDDSVLSSQDDDDAHADDDDDALAAFWADAPVPQGRQFKWWFDLPVQHIKIKGFGMKMWGDDPDDDPDDRSSPTWIKTKIFIDNDDPVSLVRQFQTFTATPVHNHGQFGFHDDRNTITIGTGCNVVVVVPDTDD

Sequence (257 aa):
MAGWYLCIETNNPPNPVPLTVGCQPAIFVRINETVLEPCPKAPYLNPRLPDPCPHLRLPRMEFPTDTDNITVLEALKPLANVRAVVYLPSWIVIELVYGGNRVYERRSLPGIVAGRTTLYHHEEAPFYSSMKNLTAARQLDLAQEEPPRMLLQAGHIKAGSWAEVDGVGSGLVSLVSYGKLFQKPTHGCPDIPFDRWHSYNLQACWGVDEAISDGIGGAPIVSCENGGVTGFFQLFDGMNCLSAHLDELVAEGWEVV